Protein AF-A0A3L7X2D7-F1 (afdb_monomer_lite)

pLDDT: mean 70.53, std 16.56, range [30.98, 89.06]

Foldseek 3Di:
DDDPLPQEQEDEDEDQVQVVVLLVQAPVVVVDDPGPVVVVVVSVVVQVVCVVVVRRYDYAYDRVVVLVVVCVVVVHGSYPVSSRVVRSVCSVVVVRPPVPPPPDDDPDPDPDDPDDDPVVVVVVVVCVVVVVPDDAAQFAQDPVVLDTDDPPVLVVVLLVCVVVVNLVVSLVSSCRRHVPDSVSSSVVSVVSVVVD

Structure (mmCIF, N/CA/C/O backbone):
data_AF-A0A3L7X2D7-F1
#
_entry.id   AF-A0A3L7X2D7-F1
#
loop_
_atom_site.group_PDB
_atom_site.id
_atom_site.type_symbol
_atom_site.label_atom_id
_atom_site.label_alt_id
_atom_site.label_comp_id
_atom_site.label_asym_id
_atom_site.label_entity_id
_atom_site.label_seq_id
_atom_site.pdbx_PDB_ins_code
_atom_site.Cartn_x
_atom_site.Cartn_y
_atom_site.Cartn_z
_atom_site.occupancy
_atom_site.B_iso_or_equiv
_atom_site.auth_seq_id
_atom_site.auth_comp_id
_atom_site.auth_asym_id
_atom_site.auth_atom_id
_atom_site.pdbx_PDB_model_num
ATOM 1 N N . MET A 1 1 ? -27.232 -8.775 -14.482 1.00 31.02 1 MET A N 1
ATOM 2 C CA . MET A 1 1 ? -25.936 -8.075 -14.616 1.00 31.02 1 MET A CA 1
ATOM 3 C C . MET A 1 1 ? -25.411 -7.862 -13.202 1.00 31.02 1 MET A C 1
ATOM 5 O O . MET A 1 1 ? -25.959 -7.032 -12.487 1.00 31.02 1 MET A O 1
ATOM 9 N N . SER A 1 2 ? -24.503 -8.726 -12.740 1.00 30.98 2 SER A N 1
ATOM 10 C CA . SER A 1 2 ? -24.036 -8.750 -11.345 1.00 30.98 2 SER A CA 1
ATOM 11 C C . SER A 1 2 ? -23.141 -7.550 -11.045 1.00 30.98 2 SER A C 1
ATOM 13 O O . SER A 1 2 ? -22.287 -7.188 -11.847 1.00 30.98 2 SER A O 1
ATOM 15 N N . ASN A 1 3 ? -23.377 -6.911 -9.901 1.00 40.19 3 ASN A N 1
ATOM 16 C CA . ASN A 1 3 ? -22.631 -5.752 -9.422 1.00 40.19 3 ASN A CA 1
ATOM 17 C C . ASN A 1 3 ? -21.168 -6.158 -9.122 1.00 40.19 3 ASN A C 1
ATOM 19 O O . ASN A 1 3 ? -20.976 -6.958 -8.207 1.00 40.19 3 ASN A O 1
ATOM 23 N N . PRO A 1 4 ? -20.141 -5.621 -9.810 1.00 45.38 4 PRO A N 1
ATOM 24 C CA . PRO A 1 4 ? -18.748 -6.082 -9.687 1.00 45.38 4 PRO A CA 1
ATOM 25 C C . PRO A 1 4 ? -18.133 -5.886 -8.288 1.00 45.38 4 PRO A C 1
ATOM 27 O O . PRO A 1 4 ? -17.125 -6.507 -7.969 1.00 45.38 4 PRO A O 1
ATOM 30 N N . LYS A 1 5 ? -18.757 -5.071 -7.424 1.00 49.91 5 LYS A N 1
ATOM 31 C CA . LYS A 1 5 ? -18.348 -4.883 -6.021 1.00 49.91 5 LYS A CA 1
ATOM 32 C C . LYS A 1 5 ? -18.827 -5.988 -5.065 1.00 49.91 5 LYS A C 1
ATOM 34 O O . LYS A 1 5 ? -18.375 -6.024 -3.927 1.00 49.91 5 LYS A O 1
ATOM 39 N N . LYS A 1 6 ? -19.763 -6.860 -5.472 1.00 52.94 6 LYS A N 1
ATOM 40 C CA . LYS A 1 6 ? -20.347 -7.882 -4.575 1.00 52.94 6 LYS A CA 1
ATOM 41 C C . LYS A 1 6 ? -19.482 -9.131 -4.388 1.00 52.94 6 LYS A C 1
ATOM 43 O O . LYS A 1 6 ? -19.677 -9.819 -3.393 1.00 52.94 6 LYS A O 1
ATOM 48 N N . ASP A 1 7 ? -18.518 -9.368 -5.275 1.00 63.31 7 ASP A N 1
ATOM 49 C CA . ASP A 1 7 ? -17.712 -10.597 -5.278 1.00 63.31 7 ASP A CA 1
ATOM 50 C C . ASP A 1 7 ? -16.270 -10.368 -4.783 1.00 63.31 7 ASP A C 1
ATOM 52 O O . ASP A 1 7 ? -15.416 -11.243 -4.915 1.00 63.31 7 ASP A O 1
ATOM 56 N N . GLN A 1 8 ? -15.978 -9.186 -4.226 1.00 72.06 8 GLN A N 1
ATOM 57 C CA . GLN A 1 8 ? -14.669 -8.848 -3.663 1.00 72.06 8 GLN A CA 1
ATOM 58 C C . GLN A 1 8 ? -14.616 -9.163 -2.168 1.00 72.06 8 GLN A C 1
ATOM 60 O O . GLN A 1 8 ? -15.469 -8.731 -1.392 1.00 72.06 8 GLN A O 1
ATOM 65 N N . ILE A 1 9 ? -13.570 -9.874 -1.755 1.00 77.75 9 ILE A N 1
ATOM 66 C CA . ILE A 1 9 ? -13.256 -10.127 -0.349 1.00 77.75 9 ILE A CA 1
ATOM 67 C C . ILE A 1 9 ? -12.140 -9.164 0.051 1.00 77.75 9 ILE A C 1
ATOM 69 O O . ILE A 1 9 ? -11.076 -9.145 -0.562 1.00 77.75 9 ILE A O 1
ATOM 73 N N . GLY A 1 10 ? -12.366 -8.351 1.076 1.00 81.19 10 GLY A N 1
ATOM 74 C CA . GLY A 1 10 ? -11.341 -7.437 1.566 1.00 81.19 10 GLY A CA 1
ATOM 75 C C . GLY A 1 10 ? -10.464 -8.076 2.631 1.00 81.19 10 GLY A C 1
ATOM 76 O O . GLY A 1 10 ? -10.970 -8.675 3.580 1.00 81.19 10 GLY A O 1
ATOM 77 N N . LEU A 1 11 ? -9.154 -7.899 2.497 1.00 80.44 11 LEU A N 1
ATOM 78 C CA . LEU A 1 11 ? -8.166 -8.263 3.505 1.00 80.44 11 LEU A CA 1
ATOM 79 C C . LEU A 1 11 ? -7.612 -6.987 4.142 1.00 80.44 11 LEU A C 1
ATOM 81 O O . LEU A 1 11 ? -7.159 -6.099 3.428 1.00 80.44 11 LEU A O 1
ATOM 85 N N . ALA A 1 12 ? -7.648 -6.879 5.471 1.00 83.00 12 ALA A N 1
ATOM 86 C CA . ALA A 1 12 ? -7.106 -5.712 6.165 1.00 83.00 12 ALA A CA 1
ATOM 87 C C . ALA A 1 12 ? -5.594 -5.586 5.925 1.00 83.00 12 ALA A C 1
ATOM 89 O O . ALA A 1 12 ? -4.863 -6.559 6.107 1.00 83.00 12 ALA A O 1
ATOM 90 N N . TRP A 1 13 ? -5.141 -4.392 5.547 1.00 85.81 13 TRP A N 1
ATOM 91 C CA . TRP A 1 13 ? -3.741 -4.096 5.271 1.00 85.81 13 TRP A CA 1
ATOM 92 C C . TRP A 1 13 ? -3.240 -2.944 6.142 1.00 85.81 13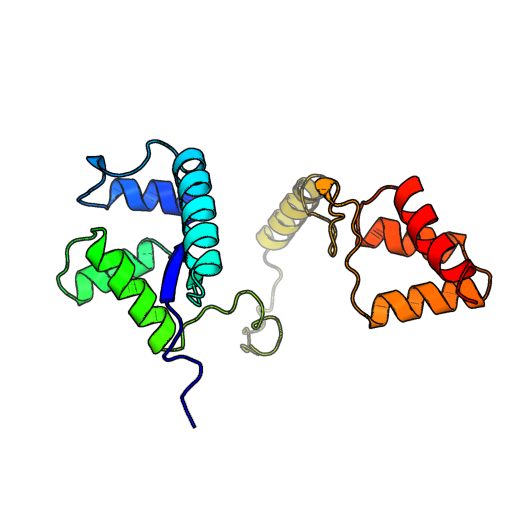 TRP A C 1
ATOM 94 O O . TRP A 1 13 ? -3.913 -1.917 6.260 1.00 85.81 13 TRP A O 1
ATOM 104 N N . TYR A 1 14 ? -2.061 -3.112 6.741 1.00 82.38 14 TYR A N 1
ATOM 105 C CA . TYR A 1 14 ? -1.491 -2.189 7.721 1.00 82.38 14 TYR A CA 1
ATOM 106 C C . TYR A 1 14 ? -0.068 -1.791 7.336 1.00 82.38 14 TYR A C 1
ATOM 108 O O . TYR A 1 14 ? 0.722 -2.625 6.887 1.00 82.38 14 TYR A O 1
ATOM 116 N N . THR A 1 15 ? 0.278 -0.524 7.567 1.00 81.56 15 THR A N 1
ATOM 117 C CA . THR A 1 15 ? 1.680 -0.086 7.603 1.00 81.56 15 THR A CA 1
ATOM 118 C C . THR A 1 15 ? 2.332 -0.528 8.914 1.00 81.56 15 THR A C 1
ATOM 120 O O . THR A 1 15 ? 1.651 -1.002 9.828 1.00 81.56 15 THR A O 1
ATOM 123 N N . ALA A 1 16 ? 3.649 -0.360 9.040 1.00 79.12 16 ALA A N 1
ATOM 124 C CA . ALA A 1 16 ? 4.356 -0.686 10.275 1.00 79.12 16 ALA A CA 1
ATOM 125 C C . ALA A 1 16 ? 3.833 0.128 11.474 1.00 79.12 16 ALA A C 1
ATOM 127 O O . ALA A 1 16 ? 3.659 -0.410 12.570 1.00 79.12 16 ALA A O 1
ATOM 128 N N . GLU A 1 17 ? 3.531 1.408 11.257 1.00 81.44 17 GLU A N 1
ATOM 129 C CA . GLU A 1 17 ? 2.989 2.322 12.265 1.00 81.44 17 GLU A CA 1
ATOM 130 C C . GLU A 1 17 ? 1.581 1.895 12.687 1.00 81.44 17 GLU A C 1
ATOM 132 O O . GLU A 1 17 ? 1.296 1.764 13.881 1.00 81.44 17 GLU A O 1
ATOM 137 N N . GLU A 1 18 ? 0.716 1.615 11.708 1.00 83.19 18 GLU A N 1
ATOM 138 C CA . GLU A 1 18 ? -0.654 1.171 11.957 1.00 83.19 18 GLU A CA 1
ATOM 139 C C . GLU A 1 18 ? -0.681 -0.212 12.615 1.00 83.19 18 GLU A C 1
ATOM 141 O O . GLU A 1 18 ? -1.475 -0.448 13.520 1.00 83.19 18 GLU A O 1
ATOM 146 N N . TRP A 1 19 ? 0.237 -1.117 12.274 1.00 81.38 19 TRP A N 1
ATOM 147 C CA . TRP A 1 19 ? 0.357 -2.413 12.944 1.00 81.38 19 TRP A CA 1
ATOM 148 C C . TRP A 1 19 ? 0.709 -2.263 14.426 1.00 81.38 19 TRP A C 1
ATOM 150 O O . TRP A 1 19 ? 0.082 -2.878 15.294 1.00 81.38 19 TRP A O 1
ATOM 160 N N . GLN A 1 20 ? 1.669 -1.394 14.751 1.00 86.12 20 GLN A N 1
ATOM 161 C CA . GLN A 1 20 ? 2.007 -1.107 16.145 1.00 86.12 20 GLN A CA 1
ATOM 162 C C . GLN A 1 20 ? 0.837 -0.465 16.898 1.00 86.12 20 GLN A C 1
ATOM 164 O O . GLN A 1 20 ? 0.560 -0.843 18.040 1.00 86.12 20 GLN A O 1
ATOM 169 N N . ALA A 1 21 ? 0.137 0.486 16.275 1.00 86.00 21 ALA A N 1
ATOM 170 C CA . ALA A 1 21 ? -1.050 1.103 16.857 1.00 86.00 21 ALA A CA 1
ATOM 171 C C . ALA A 1 21 ? -2.157 0.066 17.094 1.00 86.00 21 ALA A C 1
ATOM 173 O O . ALA A 1 21 ? -2.746 0.025 18.177 1.00 86.00 21 ALA A O 1
ATOM 174 N N . LEU A 1 22 ? -2.383 -0.826 16.127 1.00 86.56 22 LEU A N 1
ATOM 175 C CA . LEU A 1 22 ? -3.387 -1.879 16.187 1.00 86.56 22 LEU A CA 1
ATOM 176 C C . LEU A 1 22 ? -3.121 -2.818 17.358 1.00 86.56 22 LEU A C 1
ATOM 178 O O . LEU A 1 22 ? -4.033 -3.100 18.131 1.00 86.56 22 LEU A O 1
ATOM 182 N N . ARG A 1 23 ? -1.875 -3.265 17.537 1.00 86.94 23 ARG A N 1
ATOM 183 C CA . ARG A 1 23 ? -1.497 -4.164 18.638 1.00 86.94 23 ARG A CA 1
ATOM 184 C C . ARG A 1 23 ? -1.689 -3.549 20.022 1.00 86.94 23 ARG A C 1
ATOM 186 O O . ARG A 1 23 ? -1.929 -4.280 20.980 1.00 86.94 23 ARG A O 1
ATOM 193 N N . ARG A 1 24 ? -1.620 -2.218 20.144 1.00 86.19 24 ARG A N 1
ATOM 194 C CA . ARG A 1 24 ? -1.894 -1.513 21.411 1.00 86.19 24 ARG A CA 1
ATOM 195 C C . ARG A 1 24 ? -3.377 -1.508 21.770 1.00 86.19 24 ARG A C 1
ATOM 197 O O . ARG A 1 24 ? -3.702 -1.526 22.953 1.00 86.19 24 ARG A O 1
ATOM 204 N N . VAL A 1 25 ? -4.257 -1.458 20.770 1.00 83.56 25 VAL A N 1
ATOM 205 C CA . VAL A 1 25 ? -5.710 -1.323 20.972 1.00 83.56 25 VAL A CA 1
ATOM 206 C C . VAL A 1 25 ? -6.483 -2.632 20.796 1.00 83.56 25 VAL A C 1
ATOM 208 O O . VAL A 1 25 ? -7.638 -2.715 21.212 1.00 83.56 25 VAL A O 1
ATOM 211 N N . SER A 1 26 ? -5.867 -3.646 20.187 1.00 83.88 26 SER A N 1
ATOM 212 C CA . SER A 1 26 ? -6.510 -4.925 19.886 1.00 83.88 26 SER A CA 1
ATOM 213 C C . SER A 1 26 ? -6.632 -5.801 21.124 1.00 83.88 26 SER A C 1
ATOM 215 O O . SER A 1 26 ? -5.683 -5.990 21.888 1.00 83.88 26 SER A O 1
ATOM 217 N N . ALA A 1 27 ? -7.821 -6.367 21.308 1.00 80.75 27 ALA A N 1
ATOM 218 C CA . ALA A 1 27 ? -8.116 -7.276 22.408 1.00 80.75 27 ALA A CA 1
ATOM 219 C C . ALA A 1 27 ? -7.428 -8.642 22.242 1.00 80.75 27 ALA A C 1
ATOM 221 O O . ALA A 1 27 ? -7.129 -9.292 23.240 1.00 80.75 27 ALA A O 1
ATOM 222 N N . ASP A 1 28 ? -7.159 -9.045 21.000 1.00 80.88 28 ASP A N 1
ATOM 223 C CA . ASP A 1 28 ? -6.540 -10.307 20.584 1.00 80.88 28 ASP A CA 1
ATOM 224 C C . ASP A 1 28 ? -5.029 -10.175 20.329 1.00 80.88 28 ASP A C 1
ATOM 226 O O . ASP A 1 28 ? -4.441 -10.951 19.587 1.00 80.88 28 ASP A O 1
ATOM 230 N N . ARG A 1 29 ? -4.361 -9.204 20.971 1.00 78.50 29 ARG A N 1
ATOM 231 C CA . ARG A 1 29 ? -2.919 -8.936 20.784 1.00 78.50 29 ARG A CA 1
ATOM 232 C C . ARG A 1 29 ? -2.002 -10.152 20.978 1.00 78.50 29 ARG A C 1
ATOM 234 O O . ARG A 1 29 ? -0.877 -10.124 20.489 1.00 78.50 29 ARG A O 1
ATOM 241 N N . GLY A 1 30 ? -2.439 -11.132 21.774 1.00 72.31 30 GLY A N 1
ATOM 242 C CA . GLY A 1 30 ? -1.678 -12.345 22.086 1.00 72.31 30 GLY A CA 1
ATOM 243 C C . GLY A 1 30 ? -1.645 -13.341 20.930 1.00 72.31 30 GLY A C 1
ATOM 244 O O . GLY A 1 30 ? -0.702 -14.116 20.845 1.00 72.31 30 GLY A O 1
ATOM 245 N N . ASP A 1 31 ? -2.619 -13.249 20.026 1.00 73.56 31 ASP A N 1
ATOM 246 C CA . ASP A 1 31 ? -2.752 -14.098 18.842 1.00 73.56 31 ASP A CA 1
ATOM 247 C C . ASP A 1 31 ? -2.191 -13.407 17.580 1.00 73.56 31 ASP A C 1
ATOM 249 O O . ASP A 1 31 ? -2.315 -13.924 16.474 1.00 73.56 31 ASP A O 1
ATOM 253 N N . MET A 1 32 ? -1.604 -12.212 17.733 1.00 76.69 32 MET A N 1
ATOM 254 C CA . MET A 1 32 ? -1.020 -11.412 16.651 1.00 76.69 32 MET A CA 1
ATOM 255 C C . MET A 1 32 ? 0.502 -11.555 16.614 1.00 76.69 32 MET A C 1
ATOM 257 O O . MET A 1 32 ? 1.148 -11.574 17.666 1.00 76.69 32 MET A O 1
ATOM 261 N N . ASP A 1 33 ? 1.077 -11.522 15.409 1.00 80.19 33 ASP A N 1
ATOM 262 C CA . ASP A 1 33 ? 2.526 -11.600 15.206 1.00 80.19 33 ASP A CA 1
ATOM 263 C C . ASP A 1 33 ? 3.303 -10.516 15.963 1.00 80.19 33 ASP A C 1
ATOM 265 O O . ASP A 1 33 ? 2.843 -9.380 16.166 1.00 80.19 33 ASP A O 1
ATOM 269 N N . ALA A 1 34 ? 4.516 -10.874 16.390 1.00 74.75 34 ALA A N 1
ATOM 270 C CA . ALA A 1 34 ? 5.355 -10.038 17.236 1.00 74.75 34 ALA A CA 1
ATOM 271 C C . ALA A 1 34 ? 5.919 -8.815 16.497 1.00 74.75 34 ALA A C 1
ATOM 273 O O . ALA A 1 34 ? 6.201 -7.795 17.134 1.00 74.75 34 ALA A O 1
ATOM 274 N N . SER A 1 35 ? 6.009 -8.870 15.174 1.00 76.25 35 SER A N 1
ATOM 275 C CA . SER A 1 35 ? 6.479 -7.776 14.331 1.00 76.25 35 SER A CA 1
ATOM 276 C C . SER A 1 35 ? 5.576 -7.557 13.118 1.00 76.25 35 SER A C 1
ATOM 278 O O . SER A 1 35 ? 4.798 -8.422 12.724 1.00 76.25 35 SER A O 1
ATOM 280 N N . HIS A 1 36 ? 5.665 -6.362 12.528 1.00 84.06 36 HIS A N 1
ATOM 281 C CA . HIS A 1 36 ? 4.983 -6.069 11.262 1.00 84.06 36 HIS A CA 1
ATOM 282 C C . HIS A 1 36 ? 5.547 -6.909 10.115 1.00 84.06 36 HIS A C 1
ATOM 284 O O . HIS A 1 36 ? 4.783 -7.338 9.265 1.00 84.06 36 HIS A O 1
ATOM 290 N N . ALA A 1 37 ? 6.852 -7.192 10.126 1.00 76.69 37 ALA A N 1
ATOM 291 C CA . ALA A 1 37 ? 7.508 -7.989 9.094 1.00 76.69 37 ALA A CA 1
ATOM 292 C C . ALA A 1 37 ? 7.009 -9.445 9.071 1.00 76.69 37 ALA A C 1
ATOM 294 O O . ALA A 1 37 ? 6.703 -9.963 8.000 1.00 76.69 37 ALA A O 1
ATOM 295 N N . GLU A 1 38 ? 6.878 -10.085 10.239 1.00 73.69 38 GLU A N 1
ATOM 296 C CA . GLU A 1 38 ? 6.307 -11.439 10.357 1.00 73.69 38 GLU A CA 1
ATOM 297 C C . GLU A 1 38 ? 4.857 -11.473 9.869 1.00 73.69 38 GLU A C 1
ATOM 299 O O . GLU A 1 38 ? 4.494 -12.316 9.049 1.00 73.69 38 GLU A O 1
ATOM 304 N N . TRP A 1 39 ? 4.053 -10.501 10.312 1.00 86.00 39 TRP A N 1
ATOM 305 C CA . TRP A 1 39 ? 2.675 -10.366 9.858 1.00 86.00 39 TRP A CA 1
ATOM 306 C C . TRP A 1 39 ? 2.585 -10.153 8.342 1.00 86.00 39 TRP A C 1
ATOM 308 O O . TRP A 1 39 ? 1.769 -10.794 7.686 1.00 86.00 39 TRP A O 1
ATOM 318 N N . LEU A 1 40 ? 3.418 -9.275 7.774 1.00 80.00 40 LEU A N 1
ATOM 319 C CA . LEU A 1 40 ? 3.410 -8.945 6.349 1.00 80.00 40 LEU A CA 1
ATOM 320 C C . LEU A 1 40 ? 3.728 -10.179 5.502 1.00 80.00 40 LEU A C 1
ATOM 322 O O . LEU A 1 40 ? 2.991 -10.470 4.563 1.00 80.00 40 LEU A O 1
ATOM 326 N N . ALA A 1 41 ? 4.758 -10.943 5.877 1.00 79.00 41 ALA A N 1
ATOM 327 C CA . ALA A 1 41 ? 5.117 -12.178 5.187 1.00 79.00 41 ALA A CA 1
ATOM 328 C C . ALA A 1 41 ? 3.953 -13.189 5.183 1.00 79.00 41 ALA A C 1
ATOM 330 O O . ALA A 1 41 ? 3.597 -13.727 4.130 1.00 79.00 41 ALA A O 1
ATOM 331 N N . GLY A 1 42 ? 3.306 -13.391 6.337 1.00 73.56 42 GLY A N 1
ATOM 332 C CA . GLY A 1 42 ? 2.134 -14.264 6.452 1.00 73.56 42 GLY A CA 1
ATOM 333 C C . GLY A 1 42 ? 0.913 -13.741 5.685 1.00 73.56 42 GLY A C 1
ATOM 334 O O . GLY A 1 42 ? 0.213 -14.506 5.019 1.00 73.56 42 GLY A O 1
ATOM 335 N N . ALA A 1 43 ? 0.667 -12.430 5.717 1.00 77.19 43 ALA A N 1
ATOM 336 C CA . ALA A 1 43 ? -0.439 -11.787 5.013 1.00 77.19 43 ALA A CA 1
ATOM 337 C C . ALA A 1 43 ? -0.275 -11.864 3.487 1.00 77.19 43 ALA A C 1
ATOM 339 O O . ALA A 1 43 ? -1.254 -12.109 2.778 1.00 77.19 43 ALA A O 1
ATOM 340 N N . GLU A 1 44 ? 0.946 -11.707 2.971 1.00 80.56 44 GLU A N 1
ATOM 341 C CA . GLU A 1 44 ? 1.268 -11.860 1.549 1.00 80.56 44 GLU A CA 1
ATOM 342 C C . GLU A 1 44 ? 1.118 -13.307 1.073 1.00 80.56 44 GLU A C 1
ATOM 344 O O . GLU A 1 44 ? 0.552 -13.557 0.004 1.00 80.56 44 GLU A O 1
ATOM 349 N N . GLU A 1 45 ? 1.596 -14.281 1.852 1.00 75.94 45 GLU A N 1
ATOM 350 C CA . GLU A 1 45 ? 1.379 -15.700 1.565 1.00 75.94 45 GLU A CA 1
ATOM 351 C C . GLU A 1 45 ? -0.115 -16.041 1.540 1.00 75.94 45 GLU A C 1
ATOM 353 O O . GLU A 1 45 ? -0.602 -16.634 0.573 1.00 75.94 45 GLU A O 1
ATOM 358 N N . TYR A 1 46 ? -0.863 -15.587 2.545 1.00 73.69 46 TYR A N 1
ATOM 359 C CA . TYR A 1 46 ? -2.300 -15.809 2.634 1.00 73.69 46 TYR A CA 1
ATOM 360 C C . TYR A 1 46 ? -3.061 -15.155 1.471 1.00 73.69 46 TYR A C 1
ATOM 362 O O . TYR A 1 46 ? -3.911 -15.792 0.845 1.00 73.69 46 TYR A O 1
ATOM 370 N N . LEU A 1 47 ? -2.713 -13.917 1.102 1.00 79.81 47 LEU A N 1
ATOM 371 C CA . LEU A 1 47 ? -3.294 -13.225 -0.051 1.00 79.81 47 LEU A CA 1
ATOM 372 C C . LEU A 1 47 ? -3.038 -13.993 -1.356 1.00 79.81 47 LEU A C 1
ATOM 374 O O . LEU A 1 47 ? -3.959 -14.174 -2.159 1.00 79.81 47 LEU A O 1
ATOM 378 N N . ARG A 1 48 ? -1.805 -14.474 -1.564 1.00 78.69 48 ARG A N 1
ATOM 379 C CA . ARG A 1 48 ? -1.447 -15.307 -2.724 1.00 78.69 48 ARG A CA 1
ATOM 380 C C . ARG A 1 48 ? -2.236 -16.612 -2.740 1.00 78.69 48 ARG A C 1
ATOM 382 O O . ARG A 1 48 ? -2.768 -16.975 -3.788 1.00 78.69 48 ARG A O 1
ATOM 389 N N . ALA A 1 49 ? -2.363 -17.288 -1.599 1.00 74.00 49 ALA A N 1
ATOM 390 C CA . ALA A 1 49 ? -3.121 -18.529 -1.481 1.00 74.00 49 ALA A CA 1
ATOM 391 C C . ALA A 1 49 ? -4.607 -18.331 -1.821 1.00 74.00 49 ALA A C 1
ATOM 393 O O . ALA A 1 49 ? -5.172 -19.107 -2.591 1.00 74.00 49 ALA A O 1
ATOM 394 N N . LEU A 1 50 ? -5.243 -17.270 -1.315 1.00 74.19 50 LEU A N 1
ATOM 395 C CA . LEU A 1 50 ? -6.647 -16.979 -1.618 1.00 74.19 50 LEU A CA 1
ATOM 396 C C . LEU A 1 50 ? -6.859 -16.662 -3.104 1.00 74.19 50 LEU A C 1
ATOM 3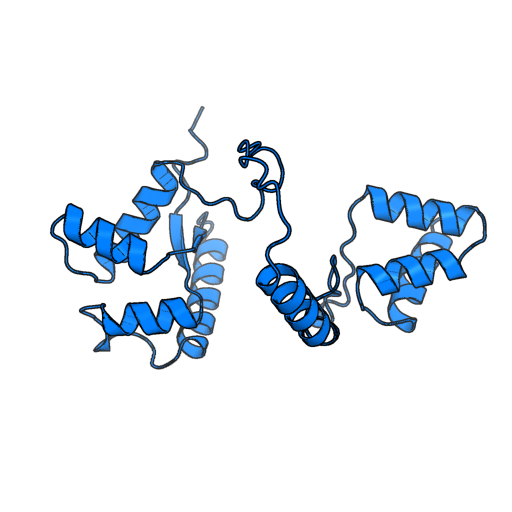98 O O . LEU A 1 50 ? -7.771 -17.210 -3.723 1.00 74.19 50 LEU A O 1
ATOM 402 N N . ARG A 1 51 ? -5.979 -15.850 -3.702 1.00 81.88 51 ARG A N 1
ATOM 403 C CA . ARG A 1 51 ? -6.028 -15.543 -5.141 1.00 81.88 51 ARG A CA 1
ATOM 404 C C . ARG A 1 51 ? -5.811 -16.782 -6.005 1.00 81.88 51 ARG A C 1
ATOM 406 O O . ARG A 1 51 ? -6.515 -16.967 -6.993 1.00 81.88 51 ARG A O 1
ATOM 413 N N . LYS A 1 52 ? -4.892 -17.668 -5.609 1.00 79.31 52 LYS A N 1
ATOM 414 C CA . LYS A 1 52 ? -4.655 -18.955 -6.283 1.00 79.31 52 LYS A CA 1
ATOM 415 C C . LYS A 1 52 ? -5.888 -19.864 -6.249 1.00 79.31 52 LYS A C 1
ATOM 417 O O . LYS A 1 52 ? -6.124 -20.594 -7.204 1.00 79.31 52 LYS A O 1
ATOM 422 N N . ASN A 1 53 ? -6.697 -19.780 -5.194 1.00 72.50 53 ASN A N 1
ATOM 423 C CA . ASN A 1 53 ? -7.979 -20.480 -5.081 1.00 72.50 53 ASN A CA 1
ATOM 424 C C . ASN A 1 53 ? -9.127 -19.800 -5.859 1.00 72.50 53 ASN A C 1
ATOM 426 O O . ASN A 1 53 ? -10.285 -20.175 -5.693 1.00 72.50 53 ASN A O 1
ATOM 430 N N . GLY A 1 54 ? -8.833 -18.800 -6.699 1.00 78.06 54 GLY A N 1
ATOM 431 C CA . GLY A 1 54 ? -9.825 -18.110 -7.526 1.00 78.06 54 GLY A CA 1
ATOM 432 C 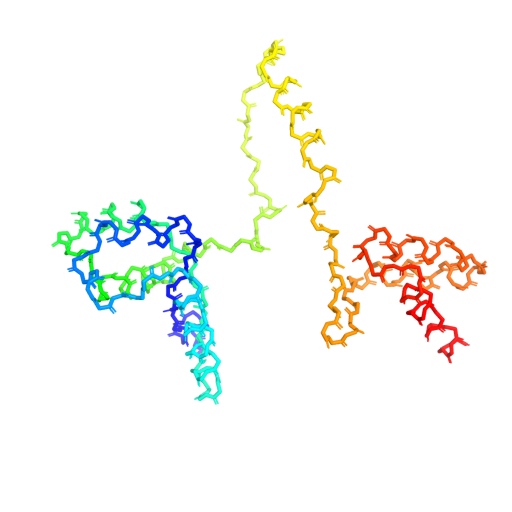C . GLY A 1 54 ? -10.665 -17.076 -6.774 1.00 78.06 54 GLY A C 1
ATOM 433 O O . GLY A 1 54 ? -11.643 -16.573 -7.325 1.00 78.06 54 GLY A O 1
ATOM 434 N N . LEU A 1 55 ? -10.305 -16.741 -5.530 1.00 71.69 55 LEU A N 1
ATOM 435 C CA . LEU A 1 55 ? -10.998 -15.712 -4.761 1.00 71.69 55 LEU A CA 1
ATOM 436 C C . LEU A 1 55 ? -10.490 -14.321 -5.151 1.00 71.69 55 LEU A C 1
ATOM 438 O O . LEU A 1 55 ? -9.285 -14.056 -5.162 1.00 71.69 55 LEU A O 1
ATOM 442 N N . ASN A 1 56 ? -11.419 -13.403 -5.415 1.00 77.12 56 ASN A N 1
ATOM 443 C CA . ASN A 1 56 ? -11.105 -12.011 -5.714 1.00 77.12 56 ASN A CA 1
ATOM 444 C C . ASN A 1 56 ? -10.830 -11.236 -4.417 1.00 77.12 56 ASN A C 1
ATOM 446 O O . ASN A 1 56 ? -11.706 -10.558 -3.877 1.00 77.12 56 ASN A O 1
ATOM 450 N N . VAL A 1 57 ? -9.617 -11.402 -3.885 1.00 78.38 57 VAL A N 1
ATOM 451 C CA . VAL A 1 57 ? -9.195 -10.768 -2.632 1.00 78.38 57 VAL A CA 1
ATOM 452 C C . VAL A 1 57 ? -8.397 -9.497 -2.894 1.00 78.38 57 VAL A C 1
ATOM 454 O O . VAL A 1 57 ? -7.379 -9.508 -3.603 1.00 78.38 57 VAL A O 1
ATOM 457 N N . VAL A 1 58 ? -8.841 -8.406 -2.273 1.00 80.62 58 VAL A N 1
ATOM 458 C CA . VAL A 1 58 ? -8.226 -7.081 -2.367 1.00 80.62 58 VAL A CA 1
ATOM 459 C C . VAL A 1 58 ? -7.650 -6.665 -1.009 1.00 80.62 58 VAL A C 1
ATOM 461 O O . VAL A 1 58 ? -8.366 -6.721 -0.007 1.00 80.62 58 VAL A O 1
ATOM 464 N N . PRO A 1 59 ? -6.366 -6.271 -0.930 1.00 79.06 59 PRO A N 1
ATOM 465 C CA . PRO A 1 59 ? -5.832 -5.651 0.274 1.00 79.06 59 PRO A CA 1
ATOM 466 C C . PRO A 1 59 ? -6.472 -4.270 0.452 1.00 79.06 59 PRO A C 1
ATOM 468 O O . PRO A 1 59 ? -6.545 -3.482 -0.490 1.00 79.06 59 PRO A O 1
ATOM 471 N N . VAL A 1 60 ? -6.959 -3.984 1.655 1.00 80.31 60 VAL A N 1
ATOM 472 C CA . VAL A 1 60 ? -7.655 -2.742 1.999 1.00 80.31 60 VAL A CA 1
ATOM 473 C C . VAL A 1 60 ? -6.871 -2.036 3.099 1.00 80.31 60 VAL A C 1
ATOM 475 O O . VAL A 1 60 ? -6.810 -2.564 4.212 1.00 80.31 60 VAL A O 1
ATOM 478 N N . PRO A 1 61 ? -6.296 -0.850 2.829 1.00 82.19 61 PRO A N 1
ATOM 479 C CA . PRO A 1 61 ? -5.619 -0.057 3.846 1.00 82.19 61 PRO A CA 1
ATOM 480 C C . PRO A 1 61 ? -6.564 0.303 4.998 1.00 82.19 61 PRO A C 1
ATOM 482 O O . PRO A 1 61 ? -7.643 0.874 4.795 1.00 82.19 61 PRO A O 1
ATOM 485 N N . VAL A 1 62 ? -6.158 -0.028 6.223 1.00 81.19 62 VAL A N 1
ATOM 486 C CA . VAL A 1 62 ? -6.921 0.263 7.440 1.00 81.19 62 VAL A CA 1
ATOM 487 C C . VAL A 1 62 ? -6.126 1.204 8.333 1.00 81.19 62 VAL A C 1
ATOM 489 O O . VAL A 1 62 ? -5.074 0.842 8.851 1.00 81.19 62 VAL A O 1
ATOM 492 N N . GLN A 1 63 ? -6.690 2.387 8.575 1.00 85.62 63 GLN A N 1
ATOM 493 C CA . GLN A 1 63 ? -6.238 3.283 9.635 1.00 85.62 63 GLN A CA 1
ATOM 494 C C . GLN A 1 63 ? -6.845 2.829 10.968 1.00 85.62 63 GLN A C 1
ATOM 496 O O . GLN A 1 63 ? -8.065 2.679 11.101 1.00 85.62 63 GLN A O 1
ATOM 501 N N . VAL A 1 64 ? -6.011 2.612 11.981 1.00 85.25 64 VAL A N 1
ATOM 502 C CA . VAL A 1 64 ? -6.436 2.130 13.301 1.00 85.25 64 VAL A CA 1
ATOM 503 C C . VAL A 1 64 ? -7.311 3.155 14.003 1.00 85.25 64 VAL A C 1
ATOM 505 O O . VAL A 1 64 ? -8.262 2.779 14.682 1.00 85.25 64 VAL A O 1
ATOM 508 N N . SER A 1 65 ? -7.045 4.445 13.817 1.00 84.19 65 SER A N 1
ATOM 509 C CA . SER A 1 65 ? -7.877 5.526 14.352 1.00 84.19 65 SER A CA 1
ATOM 510 C C . SER A 1 65 ? -9.327 5.448 13.842 1.00 84.19 65 SER A C 1
ATOM 512 O O . SER A 1 65 ? -10.265 5.539 14.641 1.00 84.19 65 SER A O 1
ATOM 514 N N . GLU A 1 66 ? -9.520 5.199 12.543 1.00 84.44 66 GLU A N 1
ATOM 515 C CA . GLU A 1 66 ? -10.838 4.998 11.925 1.00 84.44 66 GLU A CA 1
ATOM 516 C C . GLU A 1 66 ? -11.510 3.728 12.442 1.00 84.44 66 GLU A C 1
ATOM 518 O O . GLU A 1 66 ? -12.679 3.760 12.833 1.00 84.44 66 GLU A O 1
ATOM 523 N N . LEU A 1 67 ? -10.761 2.622 12.506 1.00 81.75 67 LEU A N 1
ATOM 524 C CA . LEU A 1 67 ? -11.250 1.354 13.039 1.00 81.75 67 LEU A CA 1
ATOM 525 C C . LEU A 1 67 ? -11.714 1.509 14.493 1.00 81.75 67 LEU A C 1
ATOM 527 O O . LEU A 1 67 ? -12.788 1.033 14.853 1.00 81.75 67 LEU A O 1
ATOM 531 N N . VAL A 1 68 ? -10.945 2.207 15.332 1.00 83.81 68 VAL A N 1
ATOM 532 C CA . VAL A 1 68 ? -11.301 2.492 16.730 1.00 83.81 68 VAL A CA 1
ATOM 533 C C . VAL A 1 68 ? -12.592 3.308 16.797 1.00 83.81 68 VAL A C 1
ATOM 535 O O . VAL A 1 68 ? -13.492 2.971 17.571 1.00 83.81 68 VAL A O 1
ATOM 538 N N . ALA A 1 69 ? -12.712 4.363 15.986 1.00 85.50 69 ALA A N 1
ATOM 539 C CA . ALA A 1 69 ? -13.912 5.194 15.940 1.00 85.50 69 ALA A CA 1
ATOM 540 C C . ALA A 1 69 ? -15.144 4.393 15.486 1.00 85.50 69 ALA A C 1
ATOM 542 O O . ALA A 1 69 ? -16.211 4.489 16.102 1.00 85.50 69 ALA A O 1
ATOM 543 N N . TRP A 1 70 ? -14.987 3.552 14.462 1.00 84.25 70 TRP A N 1
ATOM 544 C CA . TRP A 1 70 ? -16.037 2.674 13.959 1.00 84.25 70 TRP A CA 1
ATOM 545 C C . TRP A 1 70 ? -16.442 1.627 14.999 1.00 84.25 70 TRP A C 1
ATOM 547 O O . TRP A 1 70 ? -17.630 1.480 15.286 1.00 84.25 70 TRP A O 1
ATOM 557 N N . CYS A 1 71 ? -15.485 0.960 15.644 1.00 83.94 71 CYS A N 1
ATOM 558 C CA . CYS A 1 71 ? -15.751 0.002 16.716 1.00 83.94 71 CYS A CA 1
ATOM 559 C C . CYS A 1 71 ? -16.477 0.663 17.893 1.00 83.94 71 CYS A C 1
ATOM 561 O O . CYS A 1 71 ? -17.464 0.120 18.387 1.00 83.94 71 CYS A O 1
ATOM 563 N N . LYS A 1 72 ? -16.068 1.874 18.297 1.00 87.25 72 LYS A N 1
ATOM 564 C CA . LYS A 1 72 ? -16.734 2.638 19.362 1.00 87.25 72 LYS A CA 1
ATOM 565 C C . LYS A 1 72 ? -18.177 2.988 18.993 1.00 87.25 72 LYS A C 1
ATOM 567 O O . LYS A 1 72 ? -19.075 2.793 19.811 1.00 87.25 72 LYS A O 1
ATOM 572 N N . LYS A 1 73 ? -18.414 3.454 17.762 1.00 86.31 73 LYS A N 1
ATOM 573 C CA . LYS A 1 73 ? -19.757 3.761 17.242 1.00 86.31 73 LYS A CA 1
ATOM 574 C C . LYS A 1 73 ? -20.651 2.519 17.207 1.00 86.31 73 LYS A C 1
ATOM 576 O O . LYS A 1 73 ? -21.820 2.598 17.572 1.00 86.31 73 LYS A O 1
ATOM 581 N N . ASN A 1 74 ? -20.088 1.375 16.826 1.00 80.50 74 ASN A N 1
ATOM 582 C CA . ASN A 1 74 ? -20.796 0.099 16.727 1.00 80.50 74 ASN A CA 1
ATOM 583 C C . ASN A 1 74 ? -20.808 -0.706 18.040 1.00 80.50 74 ASN A C 1
ATOM 585 O O . ASN A 1 74 ? -21.328 -1.819 18.057 1.00 80.50 74 ASN A O 1
ATOM 589 N N . LYS A 1 75 ? -20.263 -0.157 19.138 1.00 85.19 75 LYS A N 1
ATOM 590 C CA . LYS A 1 75 ? -20.138 -0.808 20.457 1.00 85.19 75 LYS A CA 1
ATOM 591 C C . LYS A 1 75 ? -19.461 -2.187 20.390 1.00 85.19 75 LYS A C 1
ATOM 593 O O . LYS A 1 75 ? -19.873 -3.126 21.067 1.00 85.19 75 LYS A O 1
ATOM 598 N N . ARG A 1 76 ? -18.418 -2.306 19.569 1.00 80.81 76 ARG A N 1
ATOM 599 C CA . ARG A 1 76 ? -17.649 -3.539 19.357 1.00 80.81 76 ARG A CA 1
ATOM 600 C C . ARG A 1 76 ? -16.260 -3.446 19.970 1.00 80.81 76 ARG A C 1
ATOM 602 O O . ARG A 1 76 ? -15.677 -2.367 20.069 1.00 80.81 76 ARG A O 1
ATOM 609 N N . ARG A 1 77 ? -15.730 -4.603 20.368 1.00 81.69 77 ARG A N 1
ATOM 610 C CA . ARG A 1 77 ? -14.315 -4.751 20.721 1.00 81.69 77 ARG A CA 1
ATOM 611 C C . ARG A 1 77 ? -13.493 -4.770 19.436 1.00 81.69 77 ARG A C 1
ATOM 613 O O . ARG A 1 77 ? -13.973 -5.216 18.401 1.00 81.69 77 ARG A O 1
ATOM 620 N N . ILE A 1 78 ? -12.269 -4.263 19.513 1.00 80.31 78 ILE A N 1
ATOM 621 C CA . ILE A 1 78 ? -11.331 -4.304 18.393 1.00 80.31 78 ILE A CA 1
ATOM 622 C C . ILE A 1 78 ? -10.677 -5.684 18.425 1.00 80.31 78 ILE A C 1
ATOM 624 O O . ILE A 1 78 ? -9.757 -5.921 19.205 1.00 80.31 78 ILE A O 1
ATOM 628 N N . ASP A 1 79 ? -11.225 -6.603 17.641 1.00 77.56 79 ASP A N 1
ATOM 629 C CA . ASP A 1 79 ? -10.764 -7.980 17.480 1.00 77.56 79 ASP A CA 1
ATOM 630 C C . ASP A 1 79 ? -10.706 -8.354 15.990 1.00 77.56 79 ASP A C 1
ATOM 632 O O . ASP A 1 79 ? -11.109 -7.576 15.117 1.00 77.56 79 ASP A O 1
ATOM 636 N N . SER A 1 80 ? -10.207 -9.555 15.690 1.00 71.00 80 SER A N 1
ATOM 637 C CA . SER A 1 80 ? -10.157 -10.111 14.332 1.00 71.00 80 SER A CA 1
ATOM 638 C C . SER A 1 80 ? -11.472 -9.971 13.559 1.00 71.00 80 SER A C 1
ATOM 640 O O . SER A 1 80 ? -11.461 -9.598 12.387 1.00 71.00 80 SER A O 1
ATOM 642 N N . LYS A 1 81 ? -12.615 -10.201 14.213 1.00 73.44 81 LYS A N 1
ATOM 643 C CA . LYS A 1 81 ? -13.929 -10.140 13.566 1.00 73.44 81 LYS A CA 1
ATOM 644 C C . LYS A 1 81 ? -14.318 -8.705 13.221 1.00 73.44 81 LYS A C 1
ATOM 646 O O . LYS A 1 81 ? -14.779 -8.444 12.111 1.00 73.44 81 LYS A O 1
ATOM 651 N N . ALA A 1 82 ? -14.097 -7.769 14.140 1.00 77.88 82 ALA A N 1
ATOM 652 C CA . ALA A 1 82 ? -14.350 -6.354 13.909 1.00 77.88 82 ALA A CA 1
ATOM 653 C C . ALA A 1 82 ? -13.482 -5.792 12.773 1.00 77.88 82 ALA A C 1
ATOM 655 O O . ALA A 1 82 ? -13.974 -4.991 11.981 1.00 77.88 82 ALA A O 1
ATOM 656 N N . ARG A 1 83 ? -12.226 -6.249 12.641 1.00 83.25 83 ARG A N 1
ATOM 657 C CA . ARG A 1 83 ? -11.343 -5.874 11.521 1.00 83.25 83 ARG A CA 1
ATOM 658 C C . ARG A 1 83 ? -11.918 -6.312 10.171 1.00 83.25 83 ARG A C 1
ATOM 660 O O . ARG A 1 83 ? -12.017 -5.491 9.262 1.00 83.25 83 ARG A O 1
ATOM 667 N N . SER A 1 84 ? -12.350 -7.568 10.047 1.00 80.31 84 SER A N 1
ATOM 668 C CA . SER A 1 84 ? -12.957 -8.087 8.810 1.00 80.31 84 SER A CA 1
ATOM 669 C C . SER A 1 84 ? -14.280 -7.397 8.459 1.00 80.31 84 SER A C 1
ATOM 671 O O . SER A 1 84 ? -14.531 -7.081 7.292 1.00 80.31 84 SER A O 1
ATOM 673 N N . GLU A 1 85 ? -15.126 -7.129 9.458 1.00 78.75 85 GLU A N 1
ATOM 674 C CA . GLU A 1 85 ? -16.383 -6.395 9.260 1.00 78.75 85 GLU A CA 1
ATOM 675 C C . GLU A 1 85 ? -16.128 -4.946 8.819 1.00 78.75 85 GLU A C 1
ATOM 677 O O . GLU A 1 85 ? -16.786 -4.465 7.898 1.00 78.75 85 GLU A O 1
ATOM 682 N N . PHE A 1 86 ? -15.147 -4.264 9.420 1.00 81.56 86 PHE A N 1
ATOM 683 C CA . PHE A 1 86 ? -14.780 -2.898 9.048 1.00 81.56 86 PHE A CA 1
ATOM 684 C C . PHE A 1 86 ? -14.281 -2.810 7.602 1.00 81.56 86 PHE A C 1
ATOM 686 O O . PHE A 1 86 ? -14.701 -1.936 6.848 1.00 81.56 86 PHE A O 1
ATOM 693 N N . VAL A 1 87 ? -13.438 -3.753 7.182 1.00 81.81 87 VAL A N 1
ATOM 694 C CA . VAL A 1 87 ? -12.961 -3.829 5.796 1.00 81.81 87 VAL A CA 1
ATOM 695 C C . VAL A 1 87 ? -14.111 -4.083 4.819 1.00 81.81 87 VAL A C 1
ATOM 697 O O . VAL A 1 87 ? -14.200 -3.424 3.783 1.00 81.81 87 VAL A O 1
ATOM 700 N N . SER A 1 88 ? -15.035 -4.979 5.170 1.00 77.81 88 SER A N 1
ATOM 701 C CA . SER A 1 88 ? -16.242 -5.227 4.369 1.00 77.81 88 SER A CA 1
ATOM 702 C C . SER A 1 88 ? -17.111 -3.972 4.262 1.00 77.81 88 SER A C 1
ATOM 704 O O . SER A 1 88 ? -17.635 -3.667 3.192 1.00 77.81 88 SER A O 1
ATOM 706 N N . PHE A 1 89 ? -17.227 -3.214 5.355 1.00 80.50 89 PHE A N 1
ATOM 707 C CA . PHE A 1 89 ? -17.914 -1.929 5.380 1.00 80.50 89 PHE A CA 1
ATOM 708 C C . PHE A 1 89 ? -17.242 -0.898 4.456 1.00 80.50 89 PHE A C 1
ATOM 710 O O . PHE A 1 89 ? -17.957 -0.263 3.680 1.00 80.50 89 PHE A O 1
ATOM 717 N N . LYS A 1 90 ? -15.903 -0.766 4.463 1.00 78.19 90 LYS A N 1
ATOM 718 C CA . LYS A 1 90 ? -15.180 0.140 3.542 1.00 78.19 90 LYS A CA 1
ATOM 719 C C . LYS A 1 90 ? -15.405 -0.241 2.072 1.00 78.19 90 LYS A C 1
ATOM 721 O O . LYS A 1 90 ? -15.737 0.621 1.261 1.00 78.19 90 LYS A O 1
ATOM 726 N N . LEU A 1 91 ? -15.333 -1.535 1.743 1.00 74.12 91 LEU A N 1
ATOM 727 C CA . LEU A 1 91 ? -15.587 -2.030 0.381 1.00 74.12 91 LEU A CA 1
ATOM 728 C C . LEU A 1 91 ? -17.022 -1.770 -0.097 1.00 74.12 91 LEU A C 1
ATOM 730 O O . LEU A 1 91 ? -17.236 -1.334 -1.230 1.00 74.12 91 LEU A O 1
ATOM 734 N N . GLN A 1 92 ? -18.016 -2.015 0.760 1.00 69.00 92 GLN A N 1
ATOM 735 C CA . GLN A 1 92 ? -19.428 -1.821 0.414 1.00 69.00 92 GLN A CA 1
ATOM 736 C C . GLN A 1 92 ? -19.816 -0.346 0.321 1.00 69.00 92 GLN A C 1
ATOM 738 O O . GLN A 1 92 ? -20.606 0.022 -0.548 1.00 69.00 92 GLN A O 1
ATOM 743 N N . SER A 1 93 ? -19.252 0.497 1.187 1.00 65.50 93 SER A N 1
ATOM 744 C CA . SER A 1 93 ? -19.578 1.927 1.240 1.00 65.50 93 SER A CA 1
ATOM 745 C C . SER A 1 93 ? -18.964 2.709 0.078 1.00 65.50 93 SER A C 1
ATOM 747 O O . SER A 1 93 ? -19.283 3.877 -0.110 1.00 65.50 93 SER A O 1
ATOM 749 N N . GLY A 1 94 ? -18.086 2.084 -0.719 1.00 57.06 94 GLY A N 1
ATOM 750 C CA . GLY A 1 94 ? -17.360 2.769 -1.785 1.00 57.06 94 GLY A CA 1
ATOM 751 C C . GLY A 1 94 ? -16.339 3.784 -1.267 1.00 57.06 94 GLY A C 1
ATOM 752 O O . GLY A 1 94 ? -15.668 4.399 -2.085 1.00 57.06 94 GLY A O 1
ATOM 753 N N . GLU A 1 95 ? -16.157 3.885 0.055 1.00 49.50 95 GLU A N 1
ATOM 754 C CA . GLU A 1 95 ? -14.979 4.450 0.728 1.00 49.50 95 GLU A CA 1
ATOM 755 C C . GLU A 1 95 ? -13.809 3.464 0.612 1.00 49.50 95 GLU A C 1
ATOM 757 O O . GLU A 1 95 ? -13.163 3.045 1.574 1.00 49.50 95 GLU A O 1
ATOM 762 N N . MET A 1 96 ? -13.572 3.044 -0.622 1.00 39.38 96 MET A N 1
ATOM 763 C CA . MET A 1 96 ? -12.276 2.590 -1.042 1.00 39.38 96 MET A CA 1
ATOM 764 C C . MET A 1 96 ? -11.515 3.895 -1.228 1.00 39.38 96 MET A C 1
ATOM 766 O O . MET A 1 96 ? -11.802 4.639 -2.163 1.00 39.38 96 MET A O 1
ATOM 770 N N . ASP A 1 97 ? -10.603 4.220 -0.312 1.00 38.53 97 ASP A N 1
ATOM 771 C CA . ASP A 1 97 ? -9.498 5.098 -0.682 1.00 38.53 97 ASP A CA 1
ATOM 772 C C . ASP A 1 97 ? -8.754 4.349 -1.788 1.00 38.53 97 ASP A C 1
ATOM 774 O O . ASP A 1 97 ? -7.863 3.533 -1.549 1.00 38.53 97 ASP A O 1
ATOM 778 N N . THR A 1 98 ? -9.210 4.548 -3.020 1.00 35.47 98 THR A N 1
ATOM 779 C CA . THR A 1 98 ? -8.451 4.298 -4.226 1.00 35.47 98 THR A CA 1
ATOM 780 C C . THR 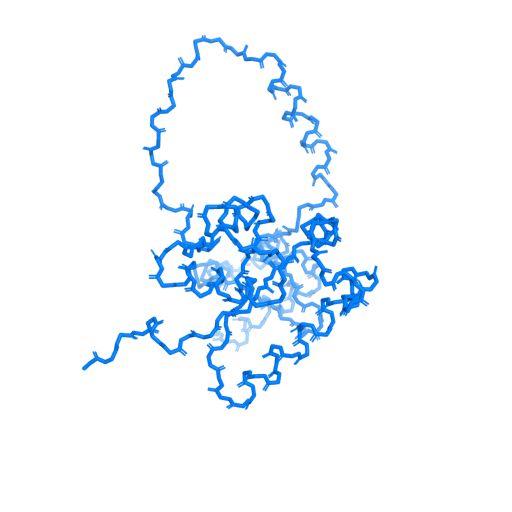A 1 98 ? -7.257 5.231 -4.135 1.00 35.47 98 THR A C 1
ATOM 782 O O . THR A 1 98 ? -7.286 6.350 -4.642 1.00 35.47 98 THR A O 1
ATOM 785 N N . ALA A 1 99 ? -6.202 4.770 -3.465 1.00 39.03 99 ALA A N 1
ATOM 786 C CA . ALA A 1 99 ? -4.904 5.432 -3.456 1.00 39.03 99 ALA A CA 1
ATOM 787 C C . ALA A 1 99 ? -4.328 5.594 -4.882 1.00 39.03 99 ALA A C 1
ATOM 789 O O . ALA A 1 99 ? -3.347 6.303 -5.056 1.00 39.03 99 ALA A O 1
ATOM 790 N N . ASP A 1 100 ? -4.979 5.014 -5.898 1.00 36.44 100 ASP A N 1
ATOM 791 C CA . ASP A 1 100 ? -4.626 5.134 -7.313 1.00 36.44 100 ASP A CA 1
ATOM 792 C C . ASP A 1 100 ? -5.628 5.938 -8.177 1.00 36.44 100 ASP A C 1
ATOM 794 O O . ASP A 1 100 ? -5.362 6.180 -9.347 1.00 36.44 100 ASP A O 1
ATOM 798 N N . GLU A 1 101 ? -6.760 6.421 -7.638 1.00 35.69 101 GLU A N 1
ATOM 799 C CA . GLU A 1 101 ? -7.773 7.163 -8.433 1.00 35.69 101 GLU A CA 1
ATOM 800 C C . GLU A 1 101 ? -8.066 8.580 -7.891 1.00 35.69 101 GLU A C 1
ATOM 802 O O . GLU A 1 101 ? -9.094 9.179 -8.190 1.00 35.69 101 GLU A O 1
ATOM 807 N N . ALA A 1 102 ? -7.150 9.144 -7.093 1.00 37.31 102 ALA A N 1
ATOM 808 C CA . ALA A 1 102 ? -7.279 10.475 -6.484 1.00 37.31 102 ALA A CA 1
ATOM 809 C C . ALA A 1 102 ? -6.143 11.451 -6.850 1.00 37.31 102 ALA A C 1
ATOM 811 O O . ALA A 1 102 ? -5.844 12.363 -6.077 1.00 37.31 102 ALA A O 1
ATOM 812 N N . LEU A 1 103 ? -5.530 11.304 -8.032 1.00 40.88 103 LEU A N 1
ATOM 813 C CA . LEU A 1 103 ? -4.740 12.393 -8.627 1.00 40.88 103 LEU A CA 1
ATOM 814 C C . LEU A 1 103 ? -5.534 13.247 -9.629 1.00 40.88 103 LEU A C 1
ATOM 816 O O . LEU A 1 103 ? -4.964 14.160 -10.222 1.00 40.88 103 LEU A O 1
ATOM 820 N N . ASP A 1 104 ? -6.839 13.006 -9.785 1.00 36.81 104 ASP A N 1
ATOM 821 C CA . ASP A 1 104 ? -7.714 13.885 -10.558 1.00 36.81 104 ASP A CA 1
ATOM 822 C C . ASP A 1 104 ? -8.964 14.264 -9.740 1.00 36.81 104 ASP A C 1
ATOM 824 O O . ASP A 1 104 ? -9.743 13.426 -9.300 1.00 36.81 104 ASP A O 1
ATOM 828 N N . MET A 1 105 ? -9.123 15.571 -9.517 1.00 40.25 105 MET A N 1
ATOM 829 C CA . MET A 1 105 ? -10.300 16.262 -8.965 1.00 40.25 105 MET A CA 1
ATOM 830 C C . MET A 1 105 ? -10.623 16.165 -7.454 1.00 40.25 105 MET A C 1
ATOM 832 O O . MET A 1 105 ? -11.686 15.708 -7.037 1.00 40.25 105 MET A O 1
ATOM 836 N N . ARG A 1 106 ? -9.840 16.879 -6.630 1.00 37.09 106 ARG A N 1
ATOM 837 C CA . ARG A 1 106 ? -10.421 17.758 -5.588 1.00 37.09 106 ARG A CA 1
ATOM 838 C C . ARG A 1 106 ? -9.887 19.178 -5.738 1.00 37.09 106 ARG A C 1
ATOM 840 O O . ARG A 1 106 ? -8.922 19.583 -5.097 1.00 37.09 106 ARG A O 1
ATOM 847 N N . ILE A 1 107 ? -10.576 19.972 -6.556 1.00 40.81 107 ILE A N 1
ATOM 848 C CA . ILE A 1 107 ? -10.529 21.432 -6.442 1.00 40.81 107 ILE A CA 1
ATOM 849 C C . ILE A 1 107 ? -11.226 21.800 -5.125 1.00 40.81 107 ILE A C 1
ATOM 851 O O . ILE A 1 107 ? -12.409 22.128 -5.089 1.00 40.81 107 ILE A O 1
ATOM 855 N N . THR A 1 108 ? -10.500 21.750 -4.012 1.00 37.25 108 THR A N 1
ATOM 856 C CA . THR A 1 108 ? -10.873 22.501 -2.811 1.00 37.25 108 THR A CA 1
ATOM 857 C C . THR A 1 108 ? -10.324 23.908 -2.969 1.00 37.25 108 THR A C 1
ATOM 859 O O . THR A 1 108 ? -9.112 24.105 -3.037 1.00 37.25 108 THR A O 1
ATOM 862 N N . ARG A 1 109 ? -11.204 24.915 -3.037 1.00 38.25 109 ARG A N 1
ATOM 863 C CA . ARG A 1 109 ? -10.787 26.318 -2.910 1.00 38.25 109 ARG A CA 1
ATOM 864 C C . ARG A 1 109 ? -10.093 26.499 -1.558 1.00 38.25 109 ARG A C 1
ATOM 866 O O . ARG A 1 109 ? -10.754 26.636 -0.533 1.00 38.25 109 ARG A O 1
ATOM 873 N N . VAL A 1 110 ? -8.764 26.526 -1.568 1.00 39.88 110 VAL A N 1
ATOM 874 C CA . VAL A 1 110 ? -7.953 26.967 -0.432 1.00 39.88 110 VAL A CA 1
ATOM 875 C C . VAL A 1 110 ? -8.053 28.496 -0.375 1.00 39.88 110 VAL A C 1
ATOM 877 O O . VAL A 1 110 ? -7.749 29.154 -1.378 1.00 39.88 110 VAL A O 1
ATOM 880 N N . PRO A 1 111 ? -8.496 29.112 0.737 1.00 38.31 111 PRO A N 1
ATOM 881 C CA . PRO A 1 111 ? -8.465 30.563 0.854 1.00 38.31 111 PRO A CA 1
ATOM 882 C C . PRO A 1 111 ? -7.012 31.034 0.739 1.00 38.31 111 PRO A C 1
ATOM 884 O O . PRO A 1 111 ? -6.146 30.600 1.501 1.00 38.31 111 PRO A O 1
ATOM 887 N N . ARG A 1 112 ? -6.737 31.909 -0.239 1.00 34.50 112 ARG A N 1
ATOM 888 C CA . ARG A 1 112 ? -5.398 32.470 -0.462 1.00 34.50 112 ARG A CA 1
ATOM 889 C C . ARG A 1 112 ? -4.965 33.233 0.788 1.00 34.50 112 ARG A C 1
ATOM 891 O O . ARG A 1 112 ? -5.428 34.349 1.027 1.00 34.50 112 ARG A O 1
ATOM 898 N N . ARG A 1 113 ? -4.068 32.647 1.586 1.00 42.44 113 ARG A N 1
ATOM 899 C CA . ARG A 1 113 ? -3.371 33.392 2.637 1.00 42.44 113 ARG A CA 1
ATOM 900 C C . ARG A 1 113 ? -2.519 34.456 1.950 1.00 42.44 113 ARG A C 1
ATOM 902 O O . ARG A 1 113 ? -1.741 34.146 1.056 1.00 42.44 113 ARG A O 1
ATOM 909 N N . ARG A 1 114 ? -2.708 35.722 2.328 1.00 39.31 114 ARG A N 1
ATOM 910 C CA . ARG A 1 114 ? -2.060 36.869 1.671 1.00 39.31 114 ARG A CA 1
ATOM 911 C C . ARG A 1 114 ? -0.582 37.046 2.034 1.00 39.31 114 ARG A C 1
ATOM 913 O O . ARG A 1 114 ? 0.044 37.937 1.473 1.00 39.31 114 ARG A O 1
ATOM 920 N N . HIS A 1 115 ? -0.011 36.221 2.914 1.00 40.31 115 HIS A N 1
ATOM 921 C CA . HIS A 1 115 ? 1.384 36.338 3.347 1.00 40.31 115 HIS A CA 1
ATOM 922 C C . HIS A 1 115 ? 2.090 34.976 3.400 1.00 40.31 115 HIS A C 1
ATOM 924 O O . HIS A 1 115 ? 1.455 33.989 3.788 1.00 40.31 115 HIS A O 1
ATOM 930 N N . PRO A 1 116 ? 3.385 34.915 3.031 1.00 40.72 116 PRO A N 1
ATOM 931 C CA . PRO A 1 116 ? 4.168 33.691 3.112 1.00 40.72 116 PRO A CA 1
ATOM 932 C C . PRO A 1 116 ? 4.333 33.276 4.576 1.00 40.72 116 PRO A C 1
ATOM 934 O O . PRO A 1 116 ? 4.653 34.093 5.438 1.00 40.72 116 PRO A O 1
ATOM 937 N N . LEU A 1 117 ? 4.086 31.998 4.859 1.00 43.41 117 LEU A N 1
ATOM 938 C CA . LEU A 1 117 ? 4.331 31.403 6.167 1.00 43.41 117 LEU A CA 1
ATOM 939 C C . LEU A 1 117 ? 5.830 31.054 6.240 1.00 43.41 117 LEU A C 1
ATOM 941 O O . LEU A 1 117 ? 6.259 30.146 5.532 1.00 43.41 117 LEU A O 1
ATOM 945 N N . PRO A 1 118 ? 6.645 31.731 7.070 1.00 55.69 118 PRO A N 1
ATOM 946 C CA . PRO A 1 118 ? 8.100 31.522 7.103 1.00 55.69 118 PRO A CA 1
ATOM 947 C C . PRO A 1 118 ? 8.500 30.089 7.501 1.00 55.69 118 PRO A C 1
ATOM 949 O O . PRO A 1 118 ? 9.577 29.611 7.144 1.00 55.69 118 PRO A O 1
ATOM 952 N N . LEU A 1 119 ? 7.607 29.374 8.192 1.00 52.94 119 LEU A N 1
ATOM 953 C CA . LEU A 1 119 ? 7.802 27.973 8.552 1.00 52.94 119 LEU A CA 1
ATOM 954 C C . LEU A 1 119 ? 7.644 27.022 7.353 1.00 52.94 119 LEU A C 1
ATOM 956 O O . LEU A 1 119 ? 8.303 25.992 7.321 1.00 52.94 119 LEU A O 1
ATOM 960 N N . LEU A 1 120 ? 6.811 27.366 6.364 1.00 48.75 120 LEU A N 1
ATOM 961 C CA . LEU A 1 120 ? 6.558 26.515 5.196 1.00 48.75 120 LEU A CA 1
ATOM 962 C C . LEU A 1 120 ? 7.786 26.436 4.296 1.00 48.75 120 LEU A C 1
ATOM 964 O O . LEU A 1 120 ? 8.204 25.334 3.990 1.00 48.75 120 LEU A O 1
ATOM 968 N N . ASN A 1 121 ? 8.447 27.559 4.003 1.00 49.28 121 ASN A N 1
ATOM 969 C CA . ASN A 1 121 ? 9.704 27.536 3.244 1.00 49.28 121 ASN A CA 1
ATOM 970 C C . ASN A 1 121 ? 10.821 26.791 3.985 1.00 49.28 121 ASN A C 1
ATOM 972 O O . ASN A 1 121 ? 11.697 26.201 3.362 1.00 49.28 121 ASN A O 1
ATOM 976 N N . THR A 1 122 ? 10.828 26.858 5.317 1.00 56.19 122 THR A N 1
ATOM 977 C CA . THR A 1 122 ? 11.806 26.126 6.130 1.00 56.19 122 THR A CA 1
ATOM 978 C C . THR A 1 122 ? 11.527 24.623 6.089 1.00 56.19 122 THR A C 1
ATOM 980 O O . THR A 1 122 ? 12.456 23.845 5.910 1.00 56.19 122 THR A O 1
ATOM 983 N N . LEU A 1 123 ? 10.258 24.217 6.187 1.00 47.75 123 LEU A N 1
ATOM 984 C CA . LEU A 1 123 ? 9.835 22.822 6.052 1.00 47.75 123 LEU A CA 1
ATOM 985 C C . LEU A 1 123 ? 10.077 22.284 4.640 1.00 47.75 123 LEU A C 1
ATOM 987 O O . LEU A 1 123 ? 10.550 21.167 4.509 1.00 47.75 123 LEU A O 1
ATOM 991 N N . GLU A 1 124 ? 9.820 23.083 3.607 1.00 48.28 124 GLU A N 1
ATOM 992 C CA . GLU A 1 124 ? 10.043 22.732 2.202 1.00 48.28 124 GLU A CA 1
ATOM 993 C C . GLU A 1 124 ? 11.536 22.506 1.935 1.00 48.28 124 GLU A C 1
ATOM 995 O O . GLU A 1 124 ? 11.910 21.450 1.440 1.00 48.28 124 GLU A O 1
ATOM 1000 N N . LYS A 1 125 ? 12.410 23.390 2.438 1.00 57.16 125 LYS A N 1
ATOM 1001 C CA . LYS A 1 125 ? 13.872 23.206 2.375 1.00 57.16 125 LYS A CA 1
ATOM 1002 C C . LYS A 1 125 ? 14.372 22.000 3.171 1.00 57.16 125 LYS A C 1
ATOM 1004 O O . LYS A 1 125 ?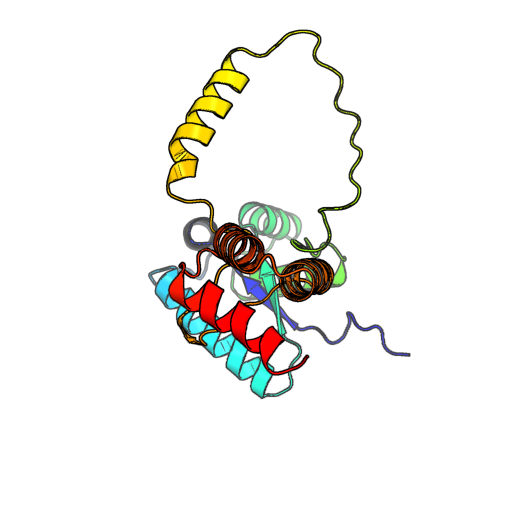 15.289 21.316 2.731 1.00 57.16 125 LYS A O 1
ATOM 1009 N N . MET A 1 126 ? 13.795 21.739 4.346 1.00 51.25 126 MET A N 1
ATOM 1010 C CA . MET A 1 126 ? 14.121 20.551 5.146 1.00 51.25 126 MET A CA 1
ATOM 1011 C C . MET A 1 126 ? 13.661 19.259 4.452 1.00 51.25 126 MET A C 1
ATOM 1013 O O . MET A 1 126 ? 14.335 18.232 4.545 1.00 51.25 126 MET A O 1
ATOM 1017 N N . TYR A 1 127 ? 12.535 19.307 3.740 1.00 48.50 127 TYR A N 1
ATOM 1018 C CA . TYR A 1 127 ? 12.009 18.190 2.963 1.00 48.50 127 TYR A CA 1
ATOM 1019 C C . TYR A 1 127 ? 12.864 17.942 1.711 1.00 48.50 127 TYR A C 1
ATOM 1021 O O . TYR A 1 127 ? 13.321 16.827 1.499 1.00 48.50 127 TYR A O 1
ATOM 1029 N N . GLU A 1 128 ? 13.215 18.984 0.958 1.00 52.44 128 GLU A N 1
ATOM 1030 C CA . GLU A 1 128 ? 14.137 18.907 -0.185 1.00 52.44 128 GLU A CA 1
ATOM 1031 C C . GLU A 1 128 ? 15.521 18.363 0.219 1.00 52.44 128 GLU A C 1
ATOM 1033 O O . GLU A 1 128 ? 16.057 17.483 -0.450 1.00 52.44 128 GLU A O 1
ATOM 1038 N N . GLN A 1 129 ? 16.072 18.798 1.362 1.00 50.75 129 GLN A N 1
ATOM 1039 C CA . GLN A 1 129 ? 17.345 18.281 1.895 1.00 50.75 129 GLN A CA 1
ATOM 1040 C C . GLN A 1 129 ? 17.297 16.813 2.338 1.00 50.75 129 GLN A C 1
ATOM 1042 O O . GLN A 1 129 ? 18.340 16.164 2.418 1.00 50.75 129 GLN A O 1
ATOM 1047 N N . SER A 1 130 ? 16.114 16.291 2.666 1.00 46.62 130 SER A N 1
ATOM 1048 C CA . SER A 1 130 ? 15.928 14.895 3.081 1.00 46.62 130 SER A CA 1
ATOM 1049 C C . SER A 1 130 ? 15.494 13.981 1.929 1.00 46.62 130 SER A C 1
ATOM 1051 O O . SER A 1 130 ? 15.720 12.772 1.997 1.00 46.62 130 SER A O 1
ATOM 1053 N N . GLN A 1 131 ? 14.942 14.539 0.847 1.00 44.31 131 GLN A N 1
ATOM 1054 C CA . GLN A 1 131 ? 14.450 13.791 -0.312 1.00 44.31 131 GLN A CA 1
ATOM 1055 C C . GLN A 1 131 ? 15.522 13.364 -1.320 1.00 44.31 131 GLN A C 1
ATOM 1057 O O . GLN A 1 131 ? 15.268 12.415 -2.064 1.00 44.31 131 GLN A O 1
ATOM 1062 N N . ASP A 1 132 ? 16.728 13.941 -1.278 1.00 45.84 132 ASP A N 1
ATOM 1063 C CA . ASP A 1 132 ? 17.872 13.546 -2.126 1.00 45.84 132 ASP A CA 1
ATOM 1064 C C . ASP A 1 132 ? 18.368 12.103 -1.864 1.00 45.84 132 ASP A C 1
ATOM 1066 O O . ASP A 1 132 ? 19.271 11.607 -2.534 1.00 45.84 132 ASP A O 1
ATOM 1070 N N . ARG A 1 133 ? 17.792 11.400 -0.876 1.00 46.31 133 ARG A N 1
ATOM 1071 C CA . ARG A 1 133 ? 18.154 10.016 -0.529 1.00 46.31 133 ARG A CA 1
ATOM 1072 C C . ARG A 1 133 ? 17.018 8.993 -0.595 1.00 46.31 133 ARG A C 1
ATOM 1074 O O . ARG A 1 133 ? 17.307 7.818 -0.395 1.00 46.31 133 ARG A O 1
ATOM 1081 N N . ALA A 1 134 ? 15.757 9.381 -0.813 1.00 45.12 134 ALA A N 1
ATOM 1082 C CA . ALA A 1 134 ? 14.648 8.462 -0.504 1.00 45.12 134 ALA A CA 1
ATOM 1083 C C . ALA A 1 134 ? 13.356 8.595 -1.330 1.00 45.12 134 ALA A C 1
ATOM 1085 O O . ALA A 1 134 ? 12.373 7.946 -0.977 1.00 45.12 134 ALA A O 1
ATOM 1086 N N . THR A 1 135 ? 13.304 9.386 -2.408 1.00 54.41 135 THR A N 1
ATOM 1087 C CA . THR A 1 135 ? 12.159 9.288 -3.335 1.00 54.41 135 THR A CA 1
ATOM 1088 C C . THR A 1 135 ? 12.483 8.278 -4.435 1.00 54.41 135 THR A C 1
ATOM 1090 O O . THR A 1 135 ? 13.380 8.536 -5.239 1.00 54.41 135 THR A O 1
ATOM 1093 N N . PRO A 1 136 ? 11.822 7.101 -4.464 1.00 56.41 136 PRO A N 1
ATOM 1094 C CA . PRO A 1 136 ? 12.030 6.158 -5.548 1.00 56.41 136 PRO A CA 1
ATOM 1095 C C . PRO A 1 136 ? 11.618 6.820 -6.871 1.00 56.41 136 PRO A C 1
ATOM 1097 O O . PRO A 1 136 ? 10.660 7.602 -6.898 1.00 56.41 136 PRO A O 1
ATOM 1100 N N . PRO A 1 137 ? 12.353 6.548 -7.960 1.00 63.00 137 PRO A N 1
ATOM 1101 C CA . PRO A 1 137 ? 12.042 7.094 -9.273 1.00 63.00 137 PRO A CA 1
ATOM 1102 C C . PRO A 1 137 ? 10.598 6.741 -9.665 1.00 63.00 137 PRO A C 1
ATOM 1104 O O . PRO A 1 137 ? 10.074 5.724 -9.213 1.00 63.00 137 PRO A O 1
ATOM 1107 N N . PRO A 1 138 ? 9.935 7.561 -10.500 1.00 70.38 138 PRO A N 1
ATOM 1108 C CA . PRO A 1 138 ? 8.499 7.440 -10.771 1.00 70.38 138 PRO A CA 1
ATOM 1109 C C . PRO A 1 138 ? 8.075 6.084 -11.358 1.00 70.38 138 PRO A C 1
ATOM 1111 O O . PRO A 1 138 ? 6.916 5.703 -11.215 1.00 70.38 138 PRO A O 1
ATOM 1114 N N . TYR A 1 139 ? 8.994 5.351 -11.993 1.00 78.12 139 TYR A N 1
ATOM 1115 C CA . TYR A 1 139 ? 8.770 4.005 -12.521 1.00 78.12 139 TYR A CA 1
ATOM 1116 C C . TYR A 1 139 ? 9.911 3.074 -12.102 1.00 78.12 139 TYR A C 1
ATOM 1118 O O . TYR A 1 139 ? 10.752 2.738 -12.937 1.00 78.12 139 TYR A O 1
ATOM 1126 N N . PRO A 1 140 ? 9.992 2.693 -10.816 1.00 75.75 140 PRO A N 1
ATOM 1127 C CA . PRO A 1 140 ? 11.157 2.000 -10.292 1.00 75.75 140 PRO A CA 1
ATOM 1128 C C . PRO A 1 140 ? 11.387 0.687 -11.034 1.00 75.75 140 PRO A C 1
ATOM 1130 O O . PRO A 1 140 ? 10.454 -0.066 -11.317 1.00 75.75 140 PRO A O 1
ATOM 1133 N N . TYR A 1 141 ? 12.645 0.452 -11.382 1.00 74.94 141 TYR A N 1
ATOM 1134 C CA . TYR A 1 141 ? 13.078 -0.778 -12.019 1.00 74.94 141 TYR A CA 1
ATOM 1135 C C . TYR A 1 141 ? 12.881 -1.980 -11.098 1.00 74.94 141 TYR A C 1
ATOM 1137 O O . TYR A 1 141 ? 13.287 -1.954 -9.938 1.00 74.94 141 TYR A O 1
ATOM 1145 N N . ASP A 1 142 ? 12.275 -3.036 -11.632 1.00 75.38 142 ASP A N 1
ATOM 1146 C CA . ASP A 1 142 ? 12.152 -4.316 -10.947 1.00 75.38 142 ASP A CA 1
ATOM 1147 C C . ASP A 1 142 ? 13.423 -5.134 -11.207 1.00 75.38 142 ASP A C 1
ATOM 1149 O O . ASP A 1 142 ? 13.559 -5.761 -12.260 1.00 75.38 142 ASP A O 1
ATOM 1153 N N . GLU A 1 143 ? 14.379 -5.083 -10.274 1.00 68.81 143 GLU A N 1
ATOM 1154 C CA . GLU A 1 143 ? 15.640 -5.832 -10.374 1.00 68.81 143 GLU A CA 1
ATOM 1155 C C . GLU A 1 143 ? 15.424 -7.352 -10.345 1.00 68.81 143 GLU A C 1
ATOM 1157 O O . GLU A 1 143 ? 16.119 -8.079 -11.055 1.00 68.81 143 GLU A O 1
ATOM 1162 N N . GLU A 1 144 ? 14.438 -7.835 -9.579 1.00 60.91 144 GLU A N 1
ATOM 1163 C CA . GLU A 1 144 ? 14.153 -9.265 -9.397 1.00 60.91 144 GLU A CA 1
ATOM 1164 C C . GLU A 1 144 ? 13.683 -9.914 -10.707 1.00 60.91 144 GLU A C 1
ATOM 1166 O O . GLU A 1 144 ? 14.095 -11.025 -11.042 1.00 60.91 144 GLU A O 1
ATOM 1171 N N . HIS A 1 145 ? 12.884 -9.187 -11.494 1.00 66.56 145 HIS A N 1
ATOM 1172 C CA . HIS A 1 145 ? 12.365 -9.656 -12.784 1.00 66.56 145 HIS A CA 1
ATOM 1173 C C . HIS A 1 145 ? 13.068 -9.031 -13.992 1.00 66.56 145 HIS A C 1
ATOM 1175 O O . HIS A 1 145 ? 12.689 -9.307 -15.132 1.00 66.56 145 HIS A O 1
ATOM 1181 N N . SER A 1 146 ? 14.070 -8.182 -13.753 1.00 71.38 146 SER A N 1
ATOM 1182 C CA . SER A 1 146 ? 14.747 -7.375 -14.770 1.00 71.38 146 SER A CA 1
ATOM 1183 C C . SER A 1 146 ? 13.778 -6.644 -15.707 1.00 71.38 146 SER A C 1
ATOM 1185 O O . SER A 1 146 ? 13.919 -6.673 -16.932 1.00 71.38 146 SER A O 1
ATOM 1187 N N . LEU A 1 147 ? 12.754 -6.005 -15.131 1.00 74.06 147 LEU A N 1
ATOM 1188 C CA . LEU A 1 147 ? 11.631 -5.454 -15.884 1.00 74.06 147 LEU A CA 1
ATOM 1189 C C . LEU A 1 147 ? 11.490 -3.939 -15.702 1.00 74.06 147 LEU A C 1
ATOM 1191 O O . LEU A 1 147 ? 11.357 -3.422 -14.594 1.00 74.06 147 LEU A O 1
ATOM 1195 N N . ILE A 1 148 ? 11.427 -3.227 -16.829 1.00 78.94 148 ILE A N 1
ATOM 1196 C CA . ILE A 1 148 ? 11.076 -1.805 -16.888 1.00 78.94 148 ILE A CA 1
ATOM 1197 C C . ILE A 1 148 ? 9.600 -1.675 -17.276 1.00 78.94 148 ILE A C 1
ATOM 1199 O O . ILE A 1 148 ? 9.182 -2.132 -18.341 1.00 78.94 148 ILE A O 1
ATOM 1203 N N . ARG A 1 149 ? 8.799 -1.022 -16.424 1.00 77.50 149 ARG A N 1
ATOM 1204 C CA . ARG A 1 149 ? 7.381 -0.730 -16.686 1.00 77.50 149 ARG A CA 1
ATOM 1205 C C . ARG A 1 149 ? 7.188 0.765 -16.910 1.00 77.50 149 ARG A C 1
ATOM 1207 O O . ARG A 1 149 ? 7.089 1.529 -15.957 1.00 77.50 149 ARG A O 1
ATOM 1214 N N . LEU A 1 150 ? 7.109 1.179 -18.172 1.00 80.25 150 LEU A N 1
ATOM 1215 C CA . LEU A 1 150 ? 6.840 2.568 -18.551 1.00 80.25 150 LEU A CA 1
ATOM 1216 C C . LEU A 1 150 ? 5.434 2.716 -19.161 1.00 80.25 150 LEU A C 1
ATOM 1218 O O . LEU A 1 150 ? 4.980 1.817 -19.872 1.00 80.25 150 LEU A O 1
ATOM 1222 N N . PRO A 1 151 ? 4.734 3.846 -18.941 1.00 76.69 151 PRO A N 1
ATOM 1223 C CA . PRO A 1 151 ? 3.467 4.126 -19.611 1.00 76.69 151 PRO A CA 1
ATOM 1224 C C . PRO A 1 151 ? 3.640 4.213 -21.130 1.00 76.69 151 PRO A C 1
ATOM 1226 O O . PRO A 1 151 ? 4.644 4.735 -21.615 1.00 76.69 151 PRO A O 1
ATOM 1229 N N . ALA A 1 152 ? 2.613 3.820 -21.888 1.00 73.38 152 ALA A N 1
ATOM 1230 C CA . ALA A 1 152 ? 2.655 3.790 -23.354 1.00 73.38 152 ALA A CA 1
ATOM 1231 C C . ALA A 1 152 ? 3.093 5.123 -23.996 1.00 73.38 152 ALA A C 1
ATOM 1233 O O . ALA A 1 152 ? 3.824 5.117 -24.982 1.00 73.38 152 ALA A O 1
ATOM 1234 N N . LYS A 1 153 ? 2.710 6.269 -23.412 1.00 76.31 153 LYS A N 1
ATOM 1235 C CA . LYS A 1 153 ? 3.139 7.599 -23.886 1.00 76.31 153 LYS A CA 1
ATOM 1236 C C . LYS A 1 153 ? 4.655 7.796 -23.785 1.00 76.31 153 LYS A C 1
ATOM 1238 O O . LYS A 1 153 ? 5.271 8.270 -24.729 1.00 76.31 153 LYS A O 1
ATOM 1243 N N . VAL A 1 154 ? 5.255 7.385 -22.666 1.00 81.56 154 VAL A N 1
ATOM 1244 C CA . VAL A 1 154 ? 6.706 7.485 -22.444 1.00 81.56 154 VAL A CA 1
ATOM 1245 C C . VAL A 1 154 ? 7.450 6.522 -23.365 1.00 81.56 154 VAL A C 1
ATOM 1247 O O . VAL A 1 154 ? 8.472 6.885 -23.934 1.00 81.56 154 VAL A O 1
ATOM 1250 N N . VAL A 1 155 ? 6.915 5.314 -23.571 1.00 84.31 155 VAL A N 1
ATOM 1251 C CA . VAL A 1 155 ? 7.479 4.353 -24.532 1.00 84.31 155 VAL A CA 1
ATOM 1252 C C . VAL A 1 155 ? 7.484 4.935 -25.948 1.00 84.31 155 VAL A C 1
ATOM 1254 O O . VAL A 1 155 ? 8.499 4.848 -26.632 1.00 84.31 155 VAL A O 1
ATOM 1257 N N . GLN A 1 156 ? 6.400 5.592 -26.372 1.00 81.94 156 GLN A N 1
ATOM 1258 C CA . GLN A 1 156 ? 6.335 6.260 -27.676 1.00 81.94 156 GLN A CA 1
ATOM 1259 C C . GLN A 1 156 ? 7.347 7.407 -27.808 1.00 81.94 156 GLN A C 1
ATOM 1261 O O . GLN A 1 156 ? 7.975 7.527 -28.857 1.00 81.94 156 GLN A O 1
ATOM 1266 N N . GLU A 1 157 ? 7.543 8.219 -26.765 1.00 84.62 157 GLU A N 1
ATOM 1267 C CA . GLU A 1 157 ? 8.590 9.256 -26.740 1.00 84.62 157 GLU A CA 1
ATOM 1268 C C . GLU A 1 157 ? 9.989 8.644 -26.906 1.00 84.62 157 GLU A C 1
ATOM 1270 O O . GLU A 1 157 ? 10.769 9.089 -27.746 1.00 84.62 157 GLU A O 1
ATOM 1275 N N . VAL A 1 158 ? 10.297 7.589 -26.145 1.00 85.62 158 VAL A N 1
ATOM 1276 C CA . VAL A 1 158 ? 11.587 6.883 -26.217 1.00 85.62 158 VAL A CA 1
ATOM 1277 C C . VAL A 1 158 ? 11.801 6.289 -27.613 1.00 85.62 158 VAL A C 1
ATOM 1279 O O . VAL A 1 158 ? 12.868 6.466 -28.195 1.00 85.62 158 VAL A O 1
ATOM 1282 N N . GLN A 1 159 ? 10.780 5.669 -28.207 1.00 85.44 159 GLN A N 1
ATOM 1283 C CA . GLN A 1 159 ? 10.839 5.154 -29.578 1.00 85.44 159 GLN A CA 1
ATOM 1284 C C . GLN A 1 159 ? 11.052 6.260 -30.620 1.00 85.44 159 GLN A C 1
ATOM 1286 O O . GLN A 1 159 ? 11.783 6.056 -31.588 1.00 85.44 159 GLN A O 1
ATOM 1291 N N . GLN A 1 160 ? 10.437 7.433 -30.445 1.00 86.94 160 GLN A N 1
ATOM 1292 C CA . GLN A 1 160 ? 10.661 8.577 -31.332 1.00 86.94 160 GLN A CA 1
ATOM 1293 C C . GLN A 1 160 ? 12.108 9.069 -31.261 1.00 86.94 160 GLN A C 1
ATOM 1295 O O . GLN A 1 160 ? 12.702 9.296 -32.311 1.00 86.94 160 GLN A O 1
ATOM 1300 N N . LEU A 1 161 ? 12.685 9.161 -30.058 1.00 86.31 161 LEU A N 1
ATOM 1301 C CA . LEU A 1 161 ? 14.089 9.543 -29.861 1.00 86.31 161 LEU A CA 1
ATOM 1302 C C . LEU A 1 161 ? 15.053 8.548 -30.521 1.00 86.31 161 LEU A C 1
ATOM 1304 O O . LEU A 1 161 ? 16.018 8.946 -31.172 1.00 86.31 161 LEU A O 1
ATOM 1308 N N . VAL A 1 162 ? 14.757 7.249 -30.419 1.00 88.50 162 VAL A N 1
ATOM 1309 C CA . VAL A 1 162 ? 15.528 6.200 -31.105 1.00 88.50 162 VAL A CA 1
ATOM 1310 C C . VAL A 1 162 ? 15.425 6.348 -32.624 1.00 88.50 162 VAL A C 1
ATOM 1312 O O . VAL A 1 162 ? 16.446 6.330 -33.310 1.00 88.50 162 VAL A O 1
ATOM 1315 N N . ARG A 1 163 ? 14.217 6.568 -33.157 1.00 86.00 163 ARG A N 1
ATOM 1316 C CA . ARG A 1 163 ? 13.982 6.779 -34.597 1.00 86.00 163 ARG A CA 1
ATOM 1317 C C . ARG A 1 163 ? 14.648 8.042 -35.137 1.00 86.00 163 ARG A C 1
ATOM 1319 O O . ARG A 1 163 ? 15.077 8.049 -36.285 1.00 86.00 163 ARG A O 1
ATOM 1326 N N . SER A 1 164 ? 14.741 9.099 -34.333 1.00 86.75 164 SER A N 1
ATOM 1327 C CA . SER A 1 164 ? 15.436 10.334 -34.706 1.00 86.75 164 SER A CA 1
ATOM 1328 C C . SER A 1 164 ? 16.961 10.238 -34.575 1.00 86.75 164 SER A C 1
ATOM 1330 O O . SER A 1 164 ? 17.648 11.199 -34.911 1.00 86.75 164 SER A O 1
ATOM 1332 N N . GLY A 1 165 ? 17.498 9.106 -34.100 1.00 87.12 165 GLY A N 1
ATOM 1333 C CA . GLY A 1 165 ? 18.934 8.870 -33.933 1.00 87.12 165 GLY A CA 1
ATOM 1334 C C . GLY A 1 165 ? 19.527 9.393 -32.620 1.00 87.12 165 GLY A C 1
ATOM 1335 O O . GLY A 1 165 ? 20.735 9.278 -32.419 1.00 87.12 165 GLY A O 1
ATOM 1336 N N . ASP A 1 166 ? 18.706 9.914 -31.704 1.00 89.06 166 ASP A N 1
ATOM 1337 C CA . ASP A 1 166 ? 19.144 10.439 -30.403 1.00 89.06 166 ASP A CA 1
ATOM 1338 C C . ASP A 1 166 ? 19.014 9.374 -29.300 1.00 89.06 166 ASP A C 1
ATOM 1340 O O . ASP A 1 166 ? 18.267 9.484 -28.323 1.00 89.06 166 ASP A O 1
ATOM 1344 N N . VAL A 1 167 ? 19.756 8.282 -29.495 1.00 85.00 167 VAL A N 1
ATOM 1345 C CA . VAL A 1 167 ? 19.844 7.165 -28.543 1.00 85.00 167 VAL A CA 1
ATOM 1346 C C . VAL A 1 167 ? 20.351 7.617 -27.161 1.00 85.00 167 VAL A C 1
ATOM 1348 O O . VAL A 1 167 ? 19.794 7.159 -26.161 1.00 85.00 167 VAL A O 1
ATOM 1351 N N . PRO A 1 168 ? 21.346 8.523 -27.037 1.00 87.56 168 PRO A N 1
ATOM 1352 C CA . PRO A 1 168 ? 21.783 9.012 -25.730 1.00 87.56 168 PRO A CA 1
ATOM 1353 C C . PRO A 1 168 ? 20.665 9.703 -24.939 1.00 87.56 168 PRO A C 1
ATOM 1355 O O . PRO A 1 168 ? 20.516 9.429 -23.745 1.00 87.56 168 PRO A O 1
ATOM 1358 N N . ALA A 1 169 ? 19.843 10.540 -25.586 1.00 83.69 169 ALA A N 1
ATOM 1359 C CA . ALA A 1 169 ? 18.702 11.169 -24.924 1.00 83.69 169 ALA A CA 1
ATOM 1360 C C . ALA A 1 169 ? 17.645 10.140 -24.496 1.00 83.69 169 ALA A C 1
ATOM 1362 O O . ALA A 1 169 ? 17.093 10.245 -23.398 1.00 83.69 169 ALA A O 1
ATOM 1363 N N . ALA A 1 170 ? 17.397 9.115 -25.320 1.00 84.81 170 ALA A N 1
ATOM 1364 C CA . ALA A 1 170 ? 16.487 8.019 -24.987 1.00 84.81 170 ALA A CA 1
ATOM 1365 C C . ALA A 1 170 ? 16.942 7.248 -23.731 1.00 84.81 170 ALA A C 1
ATOM 1367 O O . ALA A 1 170 ? 16.139 7.003 -22.829 1.00 84.81 170 ALA A O 1
ATOM 1368 N N . VAL A 1 171 ? 18.237 6.926 -23.628 1.00 84.00 171 VAL A N 1
ATOM 1369 C CA . VAL A 1 171 ? 18.817 6.207 -22.478 1.00 84.00 171 VAL A CA 1
ATOM 1370 C C . VAL A 1 171 ? 18.749 7.044 -21.201 1.00 84.00 171 VAL A C 1
ATOM 1372 O O . VAL A 1 171 ? 18.261 6.553 -20.183 1.00 84.00 171 VAL A O 1
ATOM 1375 N N . GLN A 1 172 ? 19.147 8.320 -21.252 1.00 86.25 172 GLN A N 1
ATOM 1376 C CA . GLN A 1 172 ? 19.056 9.219 -20.092 1.00 86.25 172 GLN A CA 1
ATOM 1377 C C . GLN A 1 172 ? 17.612 9.406 -19.616 1.00 86.25 172 GLN A C 1
ATOM 1379 O O . GLN A 1 172 ? 17.346 9.519 -18.418 1.00 86.25 172 GLN A O 1
ATOM 1384 N N . ARG A 1 173 ? 16.653 9.431 -20.550 1.00 85.56 173 ARG A N 1
ATOM 1385 C CA . ARG A 1 173 ? 15.230 9.542 -20.226 1.00 85.56 173 ARG A CA 1
ATOM 1386 C C . ARG A 1 173 ? 14.740 8.324 -19.447 1.00 85.56 173 ARG A C 1
ATOM 1388 O O . ARG A 1 173 ? 14.058 8.503 -18.440 1.00 85.56 173 ARG A O 1
ATOM 1395 N N . VAL A 1 174 ? 15.098 7.117 -19.885 1.00 81.75 174 VAL A N 1
ATOM 1396 C CA . VAL A 1 174 ? 14.739 5.863 -19.201 1.00 81.75 174 VAL A CA 1
ATOM 1397 C C . VAL A 1 174 ? 15.418 5.780 -17.836 1.00 81.75 174 VAL A C 1
ATOM 1399 O O . VAL A 1 174 ? 14.742 5.506 -16.848 1.00 81.75 174 VAL A O 1
ATOM 1402 N N . GLU A 1 175 ? 16.710 6.097 -17.744 1.00 84.25 175 GLU A N 1
ATOM 1403 C CA . GLU A 1 175 ? 17.456 6.113 -16.479 1.00 84.25 175 GLU A CA 1
ATOM 1404 C C . GLU A 1 175 ? 16.819 7.067 -15.461 1.00 84.25 175 GLU A C 1
ATOM 1406 O O . GLU A 1 175 ? 16.500 6.660 -14.347 1.00 84.25 175 GLU A O 1
ATOM 1411 N N . LYS A 1 176 ? 16.547 8.318 -15.852 1.00 84.19 176 LYS A N 1
ATOM 1412 C CA . LYS A 1 176 ? 15.970 9.330 -14.955 1.00 84.19 176 LYS A CA 1
ATOM 1413 C C . LYS A 1 176 ? 14.588 8.941 -14.427 1.00 84.19 176 LYS A C 1
ATOM 1415 O O . LYS A 1 176 ? 14.216 9.324 -13.322 1.00 84.19 176 LYS A O 1
ATOM 1420 N N . LEU A 1 177 ? 13.810 8.227 -15.235 1.00 78.75 177 LEU A N 1
ATOM 1421 C CA . LEU A 1 177 ? 12.451 7.823 -14.888 1.00 78.75 177 LEU A CA 1
ATOM 1422 C C . LEU A 1 177 ? 12.393 6.529 -14.072 1.00 78.75 177 LEU A C 1
ATOM 1424 O O . LEU A 1 177 ? 11.406 6.325 -13.369 1.00 78.75 177 LEU A O 1
ATOM 1428 N N . THR A 1 178 ? 13.415 5.675 -14.163 1.00 78.19 178 THR A N 1
ATOM 1429 C CA . THR A 1 178 ? 13.368 4.313 -13.603 1.00 78.19 178 THR A CA 1
ATOM 1430 C C . THR A 1 178 ? 14.437 4.003 -12.568 1.00 78.19 178 THR A C 1
ATOM 1432 O O . THR A 1 178 ? 14.272 3.075 -11.782 1.00 78.19 178 THR A O 1
ATOM 1435 N N . GLY A 1 179 ? 15.539 4.752 -12.564 1.00 80.75 179 GLY A N 1
ATOM 1436 C CA . GLY A 1 179 ? 16.707 4.486 -11.729 1.00 80.75 179 GLY A CA 1
ATOM 1437 C C . GLY A 1 179 ? 17.427 3.169 -12.036 1.00 80.75 179 GLY A C 1
ATOM 1438 O O . GLY A 1 179 ? 18.299 2.797 -11.264 1.00 80.75 179 GLY A O 1
ATOM 1439 N N . CYS A 1 180 ? 17.117 2.477 -13.145 1.00 72.44 180 CYS A N 1
ATOM 1440 C CA . CYS A 1 180 ? 17.675 1.154 -13.489 1.00 72.44 180 CYS A CA 1
ATOM 1441 C C . CYS A 1 180 ? 19.195 1.124 -13.762 1.00 72.44 180 CYS A C 1
ATOM 1443 O O . CYS A 1 180 ? 19.761 0.066 -14.036 1.00 72.44 180 CYS A O 1
ATOM 1445 N N . GLY A 1 181 ? 19.864 2.279 -13.720 1.00 77.19 181 GLY A N 1
ATOM 1446 C CA . GLY A 1 181 ? 21.256 2.440 -14.121 1.00 77.19 181 GLY A CA 1
ATOM 1447 C C . GLY A 1 181 ? 21.452 2.417 -15.643 1.00 77.19 181 GLY A C 1
ATOM 1448 O O . GLY A 1 181 ? 20.656 1.875 -16.413 1.00 77.19 181 GLY A O 1
ATOM 1449 N N . LEU A 1 182 ? 22.557 3.014 -16.095 1.00 80.88 182 LEU A N 1
ATOM 1450 C CA . LEU A 1 182 ? 22.845 3.235 -17.520 1.00 80.88 182 LEU A CA 1
ATOM 1451 C C . LEU A 1 182 ? 22.866 1.953 -18.370 1.00 80.88 182 LEU A C 1
ATOM 1453 O O . LEU A 1 182 ? 22.436 1.975 -19.522 1.00 80.88 182 LEU A O 1
ATOM 1457 N N . GLY A 1 183 ? 23.364 0.837 -17.827 1.00 76.31 183 GLY A N 1
ATOM 1458 C CA . GLY A 1 183 ? 23.477 -0.428 -18.563 1.00 76.31 183 GLY A CA 1
ATOM 1459 C C . GLY A 1 183 ? 22.120 -1.044 -18.910 1.00 76.31 183 GLY A C 1
ATOM 1460 O O . GLY A 1 183 ? 21.899 -1.448 -20.052 1.00 76.31 183 GLY A O 1
ATOM 1461 N N . VAL A 1 184 ? 21.196 -1.052 -17.947 1.00 79.38 184 VAL A N 1
ATOM 1462 C CA . VAL A 1 184 ? 19.838 -1.581 -18.131 1.00 79.38 184 VAL A CA 1
ATOM 1463 C C . VAL A 1 184 ? 19.017 -0.642 -19.013 1.00 79.38 184 VAL A C 1
ATOM 1465 O O . VAL A 1 184 ? 18.358 -1.097 -19.947 1.00 79.38 184 VAL A O 1
ATOM 1468 N N . ALA A 1 185 ? 19.127 0.673 -18.794 1.00 80.81 185 ALA A N 1
ATOM 1469 C CA . ALA A 1 185 ? 18.481 1.673 -19.642 1.00 80.81 185 ALA A CA 1
ATOM 1470 C C . ALA A 1 185 ? 18.915 1.532 -21.110 1.00 80.81 185 ALA A C 1
ATOM 1472 O O . ALA A 1 185 ? 18.080 1.590 -22.011 1.00 80.81 185 ALA A O 1
ATOM 1473 N N . LYS A 1 186 ? 20.209 1.289 -21.359 1.00 86.00 186 LYS A N 1
ATOM 1474 C CA . LYS A 1 186 ? 20.737 1.043 -22.705 1.00 86.00 186 LYS A CA 1
ATOM 1475 C C . LYS A 1 186 ? 20.173 -0.236 -23.326 1.00 86.00 186 LYS A C 1
ATOM 1477 O O . LYS A 1 186 ? 19.717 -0.178 -24.461 1.00 86.00 186 LYS A O 1
ATOM 1482 N N . ALA A 1 187 ? 20.171 -1.355 -22.600 1.00 81.88 187 ALA A N 1
ATOM 1483 C CA . ALA A 1 187 ? 19.638 -2.625 -23.102 1.00 81.88 187 ALA A CA 1
ATOM 1484 C C . ALA A 1 187 ? 18.150 -2.522 -23.481 1.00 81.88 187 ALA A C 1
ATOM 1486 O O . ALA A 1 187 ? 17.735 -3.014 -24.527 1.00 81.88 187 ALA A O 1
ATOM 1487 N N . TYR A 1 188 ? 17.364 -1.814 -22.667 1.00 84.06 188 TYR A N 1
ATOM 1488 C CA . TYR A 1 188 ? 15.958 -1.535 -22.949 1.00 84.06 188 TYR A CA 1
ATOM 1489 C C . TYR A 1 188 ? 15.764 -0.688 -24.213 1.00 84.06 188 TYR A C 1
ATOM 1491 O O . TYR A 1 188 ? 14.898 -0.982 -25.031 1.00 84.06 188 TYR A O 1
ATOM 1499 N N . VAL A 1 189 ? 16.578 0.358 -24.389 1.00 85.69 189 VAL A N 1
ATOM 1500 C CA . VAL A 1 189 ? 16.512 1.230 -25.569 1.00 85.69 189 VAL A CA 1
ATOM 1501 C C . VAL A 1 189 ? 16.971 0.509 -26.840 1.00 85.69 189 VAL A C 1
ATOM 1503 O O . VAL A 1 189 ? 16.356 0.688 -27.891 1.00 85.69 189 VAL A O 1
ATOM 1506 N N . ASP A 1 190 ? 18.016 -0.318 -26.754 1.00 84.25 190 ASP A N 1
ATOM 1507 C CA . ASP A 1 190 ? 18.513 -1.104 -27.888 1.00 84.25 190 ASP A CA 1
ATOM 1508 C C . ASP A 1 190 ? 17.473 -2.122 -28.382 1.00 84.25 190 ASP A C 1
ATOM 1510 O O . ASP A 1 190 ? 17.377 -2.325 -29.588 1.00 84.25 190 ASP A O 1
ATOM 1514 N N . GLY A 1 191 ? 16.613 -2.654 -27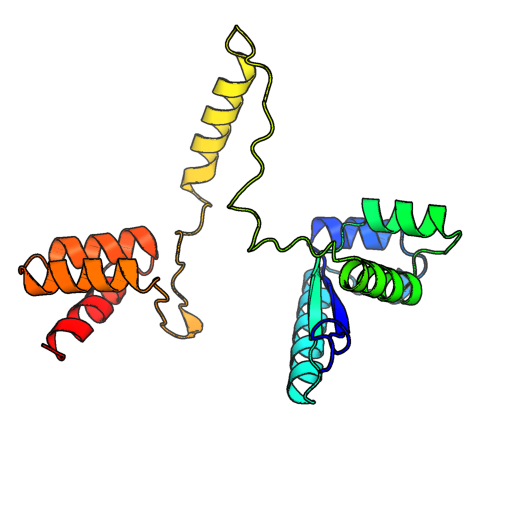.504 1.00 81.75 191 GLY A N 1
ATOM 1515 C CA . GLY A 1 191 ? 15.513 -3.541 -27.904 1.00 81.75 191 GLY A CA 1
ATOM 1516 C C . GLY A 1 191 ? 14.534 -2.919 -28.912 1.00 81.75 191 GLY A C 1
ATOM 1517 O O . GLY A 1 191 ? 13.957 -3.632 -29.721 1.00 81.75 191 GLY A O 1
ATOM 1518 N N . PHE A 1 192 ? 14.390 -1.587 -28.945 1.00 80.38 192 PHE A N 1
ATOM 1519 C CA . PHE A 1 192 ? 13.569 -0.916 -29.965 1.00 80.38 192 PHE A CA 1
ATOM 1520 C C . PHE A 1 192 ? 14.265 -0.767 -31.317 1.00 80.38 192 PHE A C 1
ATOM 1522 O O . PHE A 1 192 ? 13.604 -0.441 -32.300 1.00 80.38 192 PHE A O 1
ATOM 1529 N N . ARG A 1 193 ? 15.590 -0.929 -31.369 1.00 69.38 193 ARG A N 1
ATOM 1530 C CA . ARG A 1 193 ? 16.360 -0.859 -32.617 1.00 69.38 193 ARG A CA 1
ATOM 1531 C C . ARG A 1 193 ? 16.253 -2.155 -33.406 1.00 69.38 193 ARG A C 1
ATOM 1533 O O . ARG A 1 193 ? 16.347 -2.094 -34.622 1.00 69.38 193 ARG A O 1
ATOM 1540 N N . ASP A 1 194 ? 16.040 -3.277 -32.721 1.00 60.41 194 ASP A N 1
ATOM 1541 C CA . ASP A 1 194 ? 15.858 -4.586 -33.352 1.00 60.41 194 ASP A CA 1
ATOM 1542 C C . ASP A 1 194 ? 14.452 -4.750 -33.977 1.00 60.41 194 ASP A C 1
ATOM 1544 O O . ASP A 1 194 ? 14.270 -5.579 -34.865 1.00 60.41 194 ASP A O 1
ATOM 1548 N N . ASP A 1 195 ? 13.479 -3.929 -33.558 1.00 55.97 195 ASP A N 1
ATOM 1549 C CA . ASP A 1 195 ? 12.085 -3.914 -34.043 1.00 55.97 195 ASP A CA 1
ATOM 1550 C C . ASP A 1 195 ? 11.804 -2.869 -35.158 1.00 55.97 195 ASP A C 1
ATOM 1552 O O . ASP A 1 195 ? 10.651 -2.708 -35.580 1.00 55.97 195 ASP A O 1
ATOM 1556 N N . LEU A 1 196 ? 12.820 -2.122 -35.617 1.00 53.06 196 LEU A N 1
ATOM 1557 C CA . LEU A 1 196 ? 12.723 -1.057 -36.638 1.00 53.06 196 LEU A CA 1
ATOM 1558 C C . LEU A 1 196 ? 13.416 -1.432 -37.949 1.00 53.06 196 LEU A C 1
ATOM 1560 O O . LEU A 1 196 ? 12.839 -1.082 -39.005 1.00 53.06 196 LEU A O 1
#

Secondary structure (DSSP, 8-state):
---TTTTPEEEEE--HHHHHHHHHH-TTGGGS-SSHHHHHHHHHHHHHHHHHTT--EEEEE--HHHHHHHHHHTT--SSHHHHHHHHHHHHHHT----TTS-SS---------SS--HHHHHHHHHHHHHHTTT---SS--BTTTTB----HHHHHHHHHHHHTT-HHHHHHHHHHHH--HHHHHHHHHHTTTTT-

Radius of gyration: 22.91 Å; chains: 1; bounding box: 49×57×59 Å

Sequence (196 aa):
MSNPKKDQIGLAWYTAEEWQALRRVSADRGDMDASHAEWLAGAEEYLRALRKNGLNVVPVPVQVSELVAWCKKNKRRIDSKARSEFVSFKLQSGEMDTADEALDMRITRVPRRRHPLPLLNTLEKMYEQSQDRATPPPYPYDEEHSLIRLPAKVVQEVQQLVRSGDVPAAVQRVEKLTGCGLGVAKAYVDGFRDDL